Protein AF-A0A2T7CS47-F1 (afdb_monomer)

Organism: NCBI:txid1504633

Solvent-accessible surface area (backbone atoms only — not comparable to full-atom values): 13572 Å² total; per-residue (Å²): 136,85,81,74,78,78,70,54,76,48,92,52,43,13,72,86,78,61,49,68,31,52,91,45,43,23,34,38,74,46,35,89,77,49,90,52,74,69,33,64,39,48,20,32,72,69,56,32,52,50,46,28,70,76,67,73,44,61,57,41,71,47,65,89,47,46,67,60,33,61,64,17,29,34,63,48,85,39,74,91,56,70,46,78,33,44,23,89,47,39,70,60,44,65,43,57,39,46,40,38,74,42,64,40,93,85,80,64,49,78,37,34,36,49,51,40,61,60,46,39,42,71,78,46,52,29,38,79,45,84,44,56,76,72,43,77,45,74,70,41,69,28,47,93,40,44,15,27,35,37,36,38,97,54,28,36,40,36,38,36,57,61,83,49,29,41,33,37,34,43,49,48,68,39,62,91,55,75,85,69,77,82,79,72,93,75,72,68,70,49,40,43,41,34,39,38,35,23,34,59,87,78,64,44,79,47,44,70,39,60,72,78,65,43,66,75,36,64,50,82,40,82,63,49,68,37,74,87,77,53,102,81,62,45,34,20,40,26,44,30,42,94

Mean predicted aligned error: 9.02 Å

Secondary structure (DSSP, 8-state):
-----PPPBP--B-TTT--B-TT--EEETTTTT-S-GGGG-EE-HHHHHHHHHHH---EEE-GGGHHHHHH-EEE--STTT--EEEHHHHHHHHHH-TT-EEE-TTT--EEEHHHHHHHHHHHS--EEEE--TTS-EEEEE-GGGSEEEEEETTEEEEEEEETTEEEEEEEEE-GGGTTS-S--TTS-SEE-EEEEEEETTT--EEEEE--SPEESSSSEEEEEE-S---TT--EEEEEEE-

Radius of gyration: 22.62 Å; Cα contacts (8 Å, |Δi|>4): 488; chains: 1; bounding box: 48×53×61 Å

InterPro domains:
  IPR013083 Zinc finger, RING/FYVE/PHD-type [G3DSA:3.30.40.10] (69-124)
  IPR044286 E3 ubiquitin-protein ligase SINA-like, plant [PTHR46632] (12-164)

pLDDT: mean 84.29, std 14.65, range [33.03, 95.69]

Nearest PDB structures (foldseek):
  4ca1-assembly1_A  TM=4.433E-01  e=2.039E-06  Homo sapiens
  3hcs-assembly1_A  TM=5.435E-01  e=1.318E-04  Homo sapiens
  5vo0-assembly1_D  TM=4.869E-01  e=1.336E-03  Danio rerio
  2y6l-assembly1_A  TM=3.631E-01  e=4.630E-01  Rhodothermus marinus
  1k45-assembly1_A  TM=3.757E-01  e=4.124E-01  Rhodothermus marinus

Foldseek 3Di:
DDDDPDADADCAAWPPPRHHQLVFWKAWPCLPPDPPVCNVTIHHPVVQVVCCVPPVTHIDTPVVCNVSSQSHWYAQPQPPQRDTHGSVCNVVCQQQPQSDWDQQPPPRDIDGLQCNVVCCCPVQVAAEEEDDAPDKAWFAWQPVRQWHWYDYPQWIWIWGDDFQFIKIFTSGGHPVVPPDDDPPPPDDQFKQKWKWKAFNVPRHTFDIAGDDTHGNGGDMDTGDGGDDDDPPTIMTMMMHTD

Structure (mmCIF, N/CA/C/O backbone):
data_AF-A0A2T7CS47-F1
#
_entry.id   AF-A0A2T7CS47-F1
#
loop_
_atom_site.group_PDB
_atom_site.id
_atom_site.type_symbol
_atom_site.label_atom_i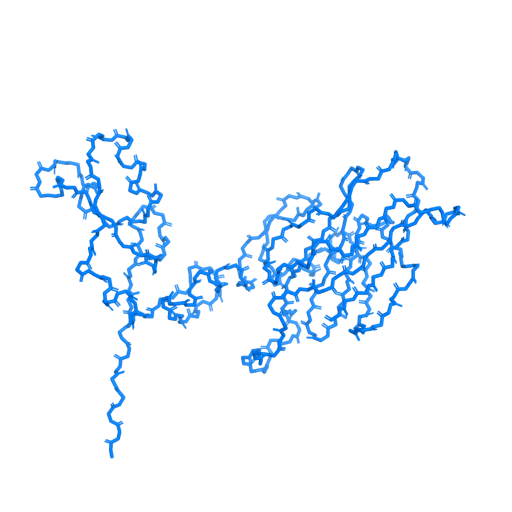d
_atom_site.label_alt_id
_atom_site.label_comp_id
_atom_site.label_asym_id
_atom_site.label_entity_id
_atom_site.label_seq_id
_atom_site.pdbx_PDB_ins_code
_atom_site.Cartn_x
_atom_site.Cartn_y
_atom_site.Cartn_z
_atom_site.occupancy
_atom_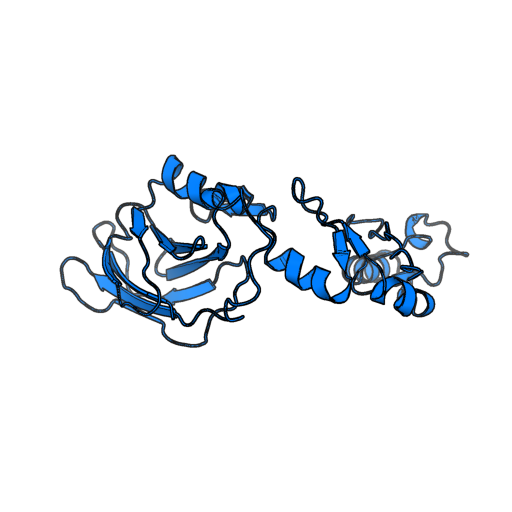site.B_iso_or_equiv
_atom_site.auth_seq_id
_atom_site.auth_comp_id
_atom_site.auth_asym_id
_atom_site.auth_atom_id
_atom_site.pdbx_PDB_model_num
ATOM 1 N N . MET A 1 1 ? 6.241 -32.367 -29.944 1.00 33.03 1 MET A N 1
ATOM 2 C CA . MET A 1 1 ? 7.403 -31.561 -29.511 1.00 33.03 1 MET A CA 1
ATOM 3 C C . MET A 1 1 ? 6.949 -30.112 -29.432 1.00 33.03 1 MET A C 1
ATOM 5 O O . MET A 1 1 ? 6.858 -29.453 -30.458 1.00 33.03 1 MET A O 1
ATOM 9 N N . SER A 1 2 ? 6.542 -29.656 -28.248 1.00 36.56 2 SER A N 1
ATOM 10 C CA . SER A 1 2 ? 6.014 -28.301 -28.046 1.00 36.56 2 SER A CA 1
ATOM 11 C C . SER A 1 2 ? 7.172 -27.364 -27.718 1.00 36.56 2 SER A C 1
ATOM 13 O O . SER A 1 2 ? 7.704 -27.397 -26.612 1.00 36.56 2 SER A O 1
ATOM 15 N N . GLY A 1 3 ? 7.604 -26.578 -28.705 1.00 34.22 3 GLY A N 1
ATOM 16 C CA . GLY A 1 3 ? 8.644 -25.566 -28.540 1.00 34.22 3 GLY A CA 1
ATOM 17 C C . GLY A 1 3 ? 8.134 -24.407 -27.691 1.00 34.22 3 GLY A C 1
ATOM 18 O O . GLY A 1 3 ? 7.456 -23.514 -28.198 1.00 34.22 3 GLY A O 1
ATOM 19 N N . GLY A 1 4 ? 8.449 -24.425 -26.395 1.00 35.22 4 GLY A N 1
ATOM 20 C CA . GLY A 1 4 ? 8.269 -23.269 -25.526 1.00 35.22 4 GLY A CA 1
ATOM 21 C C . GLY A 1 4 ? 9.182 -22.147 -26.007 1.00 35.22 4 GLY A C 1
ATOM 22 O O . GLY A 1 4 ? 10.402 -22.254 -25.898 1.00 35.22 4 GLY A O 1
ATOM 23 N N . ARG A 1 5 ? 8.607 -21.080 -26.571 1.00 44.72 5 ARG A N 1
ATOM 24 C CA . ARG A 1 5 ? 9.345 -19.833 -26.798 1.00 44.72 5 ARG A CA 1
ATOM 25 C C . ARG A 1 5 ? 9.800 -19.345 -25.427 1.00 44.72 5 ARG A C 1
ATOM 27 O O . ARG A 1 5 ? 8.960 -19.003 -24.599 1.00 44.72 5 ARG A O 1
ATOM 34 N N . GLY A 1 6 ? 11.105 -19.382 -25.173 1.00 44.97 6 GLY A N 1
ATOM 35 C CA . GLY A 1 6 ? 11.672 -18.846 -23.943 1.00 44.97 6 GLY A CA 1
ATOM 36 C C . GLY A 1 6 ? 11.285 -17.376 -23.816 1.00 44.97 6 GLY A C 1
ATOM 37 O O . GLY A 1 6 ? 11.603 -16.578 -24.695 1.00 44.97 6 GLY A O 1
ATOM 38 N N . LEU A 1 7 ? 10.558 -17.031 -22.754 1.00 55.75 7 LEU A N 1
ATOM 39 C CA . LEU A 1 7 ? 10.315 -15.639 -22.393 1.00 55.75 7 LEU A CA 1
ATOM 40 C C . LEU A 1 7 ? 11.675 -15.007 -22.080 1.00 55.75 7 LEU A C 1
ATOM 42 O O . LEU A 1 7 ? 12.394 -15.480 -21.198 1.00 55.75 7 LEU A O 1
ATOM 46 N N . ALA A 1 8 ? 12.055 -13.972 -22.827 1.00 60.38 8 ALA A N 1
ATOM 47 C CA . ALA A 1 8 ? 13.291 -13.253 -22.561 1.00 60.38 8 ALA A CA 1
ATOM 48 C C . ALA A 1 8 ? 13.177 -12.544 -21.202 1.00 60.38 8 ALA A C 1
ATOM 50 O O . ALA A 1 8 ? 12.269 -11.735 -20.985 1.00 60.38 8 ALA A O 1
ATOM 51 N N . LYS A 1 9 ? 14.103 -12.840 -20.281 1.00 68.00 9 LYS A N 1
ATOM 52 C CA . LYS A 1 9 ? 14.293 -12.024 -19.079 1.00 68.00 9 LYS A CA 1
ATOM 53 C C . LYS A 1 9 ? 14.877 -10.687 -19.508 1.00 68.00 9 LYS A C 1
ATOM 55 O O . LYS A 1 9 ? 15.974 -10.640 -20.063 1.00 68.00 9 LYS A O 1
ATOM 60 N N . LEU A 1 10 ? 14.143 -9.610 -19.261 1.00 69.94 10 LEU A N 1
ATOM 61 C CA . LEU A 1 10 ? 14.589 -8.263 -19.584 1.00 69.94 10 LEU A CA 1
ATOM 62 C C . LEU A 1 10 ? 15.205 -7.639 -18.340 1.00 69.94 10 LEU A C 1
ATOM 64 O O . LEU A 1 10 ? 14.522 -7.408 -17.345 1.00 69.94 10 LEU A O 1
ATOM 68 N N . ASN A 1 11 ? 16.492 -7.313 -18.417 1.00 72.19 11 ASN A N 1
ATOM 69 C CA . ASN A 1 11 ? 17.142 -6.465 -17.425 1.00 72.19 11 ASN A CA 1
ATOM 70 C C . ASN A 1 11 ? 17.024 -4.992 -17.850 1.00 72.19 11 ASN A C 1
ATOM 72 O O . ASN A 1 11 ? 18.015 -4.331 -18.148 1.00 72.19 11 ASN A O 1
ATOM 76 N N . LEU A 1 12 ? 15.783 -4.513 -17.979 1.00 84.88 12 LEU A N 1
ATOM 77 C CA . LEU A 1 12 ? 15.474 -3.133 -18.353 1.00 84.88 12 LEU A CA 1
ATOM 78 C C . LEU A 1 12 ? 15.089 -2.353 -17.100 1.00 84.88 12 LEU A C 1
ATOM 80 O O . LEU A 1 12 ? 13.924 -2.339 -16.703 1.00 84.88 12 LEU A O 1
ATOM 84 N N . ASN A 1 13 ? 16.074 -1.696 -16.499 1.00 88.94 13 ASN A N 1
ATOM 85 C CA . ASN A 1 13 ? 15.895 -0.839 -15.334 1.00 88.94 13 ASN A CA 1
ATOM 86 C C . ASN A 1 13 ? 16.221 0.610 -15.696 1.00 88.94 13 ASN A C 1
ATOM 88 O O . ASN A 1 13 ? 17.070 0.877 -16.543 1.00 88.94 13 ASN A O 1
ATOM 92 N N . CYS A 1 14 ? 15.543 1.550 -15.043 1.00 91.00 14 CYS A N 1
ATOM 93 C CA . CYS A 1 14 ? 15.863 2.965 -15.135 1.00 91.00 14 CYS A CA 1
ATOM 94 C C . CYS A 1 14 ? 17.310 3.181 -14.691 1.00 91.00 14 CYS A C 1
ATOM 96 O O . CYS A 1 14 ? 17.656 2.803 -13.569 1.00 91.00 14 CYS A O 1
ATOM 98 N N . ALA A 1 15 ? 18.124 3.833 -15.521 1.00 90.50 15 ALA A N 1
ATOM 99 C CA . ALA A 1 15 ? 19.539 4.046 -15.214 1.00 90.50 15 ALA A CA 1
ATOM 100 C C . ALA A 1 15 ? 19.753 4.903 -13.953 1.00 90.50 15 ALA A C 1
ATOM 102 O O . ALA A 1 15 ? 20.757 4.752 -13.269 1.00 90.50 15 ALA A O 1
ATOM 103 N N . LEU A 1 16 ? 18.789 5.773 -13.617 1.00 90.38 16 LEU A N 1
ATOM 104 C CA . LEU A 1 16 ? 18.901 6.687 -12.476 1.00 90.38 16 LEU A CA 1
ATOM 105 C C . LEU A 1 16 ? 18.366 6.112 -11.161 1.00 90.38 16 LEU A C 1
ATOM 107 O O . LEU A 1 16 ? 18.947 6.342 -10.107 1.00 90.38 16 LEU A O 1
ATOM 111 N N . CYS A 1 17 ? 17.231 5.409 -11.187 1.00 89.06 17 CYS A N 1
ATOM 112 C CA . CYS A 1 17 ? 16.565 4.957 -9.957 1.00 89.06 17 CYS A CA 1
ATOM 113 C C . CYS A 1 17 ? 16.506 3.436 -9.794 1.00 89.06 17 CYS A C 1
ATOM 115 O O . CYS A 1 17 ? 15.951 2.959 -8.806 1.00 89.06 17 CYS A O 1
ATOM 117 N N . GLY A 1 18 ? 17.016 2.671 -10.763 1.00 86.31 18 GLY A N 1
ATOM 118 C CA . GLY A 1 18 ? 17.042 1.208 -10.729 1.00 86.31 18 GLY A CA 1
ATOM 119 C C . GLY A 1 18 ? 15.672 0.530 -10.846 1.00 86.31 18 GLY A C 1
ATOM 120 O O . GLY A 1 18 ? 15.600 -0.694 -10.853 1.00 86.31 18 GLY A O 1
ATOM 121 N N . VAL A 1 19 ? 14.576 1.290 -10.948 1.00 86.44 19 VAL A N 1
ATOM 122 C CA . VAL A 1 19 ? 13.221 0.735 -11.084 1.00 86.44 19 VAL A CA 1
ATOM 123 C C . VAL A 1 19 ? 13.058 0.076 -12.450 1.00 86.44 19 VAL A C 1
ATOM 125 O O . VAL A 1 19 ? 13.402 0.675 -13.469 1.00 86.44 19 VAL A O 1
ATOM 128 N N . ALA A 1 20 ? 12.475 -1.121 -12.477 1.00 88.88 20 ALA A N 1
ATOM 129 C CA . ALA A 1 20 ? 12.148 -1.824 -13.711 1.00 88.88 20 ALA A CA 1
ATOM 130 C C . ALA A 1 20 ? 11.247 -0.993 -14.640 1.00 88.88 20 ALA A C 1
ATOM 132 O O . ALA A 1 20 ? 10.254 -0.395 -14.221 1.00 88.88 20 ALA A O 1
ATOM 133 N N . LEU A 1 21 ? 11.560 -1.005 -15.933 1.00 90.56 21 LEU A N 1
ATOM 134 C CA . LEU A 1 21 ? 10.879 -0.237 -16.980 1.00 90.56 21 LEU A CA 1
ATOM 135 C C . LEU A 1 21 ? 9.670 -0.990 -17.562 1.00 90.56 21 LEU A C 1
ATOM 137 O O . LEU A 1 21 ? 9.403 -0.945 -18.762 1.00 90.56 21 LEU A O 1
ATOM 141 N N . SER A 1 22 ? 8.914 -1.677 -16.702 1.00 88.50 22 SER A N 1
ATOM 142 C CA . SER A 1 22 ? 7.756 -2.502 -17.081 1.00 88.50 22 SER A CA 1
ATOM 143 C C . SER A 1 22 ? 6.577 -1.697 -17.637 1.00 88.50 22 SER A C 1
ATOM 145 O O . SER A 1 22 ? 5.798 -2.216 -18.431 1.00 88.50 22 SER A O 1
ATOM 147 N N . ASN A 1 23 ? 6.479 -0.409 -17.291 1.00 86.19 23 ASN A N 1
ATOM 148 C CA . ASN A 1 23 ? 5.431 0.502 -17.772 1.00 86.19 23 ASN A CA 1
ATOM 149 C C . ASN A 1 23 ? 5.867 1.363 -18.974 1.00 86.19 23 ASN A C 1
ATOM 151 O O . ASN A 1 23 ? 5.170 2.308 -19.354 1.00 86.19 23 ASN A O 1
ATOM 155 N N . GLY A 1 24 ? 7.014 1.051 -19.581 1.00 89.06 24 GLY A N 1
ATOM 156 C CA . GLY A 1 24 ? 7.561 1.777 -20.722 1.00 89.06 24 GLY A CA 1
ATOM 157 C C . GLY A 1 24 ? 8.910 2.427 -20.433 1.00 89.06 24 GLY A C 1
ATOM 158 O O . GLY A 1 24 ? 9.264 2.720 -19.291 1.00 89.06 24 GLY A O 1
ATOM 159 N N . VAL A 1 25 ? 9.640 2.667 -21.519 1.00 94.06 25 VAL A N 1
ATOM 160 C CA . VAL A 1 25 ? 10.974 3.272 -21.530 1.00 94.06 25 VAL A CA 1
ATOM 161 C C . VAL A 1 25 ? 10.881 4.661 -22.152 1.00 94.06 25 VAL A C 1
ATOM 163 O O . VAL A 1 25 ? 10.184 4.849 -23.154 1.00 94.06 25 VAL A O 1
ATOM 166 N N . PHE A 1 26 ? 11.596 5.619 -21.575 1.00 94.81 26 PHE A N 1
ATOM 167 C CA . PHE A 1 26 ? 11.747 6.973 -22.095 1.00 94.81 26 PHE A CA 1
ATOM 168 C C . PHE A 1 26 ? 13.219 7.256 -22.381 1.00 94.81 26 PHE A C 1
ATOM 170 O O . PHE A 1 26 ? 14.090 6.796 -21.645 1.00 94.81 26 PHE A O 1
ATOM 177 N N . THR A 1 27 ? 13.487 8.007 -23.442 1.00 93.62 27 THR A N 1
ATOM 178 C CA . THR A 1 27 ? 14.837 8.372 -23.889 1.00 93.62 27 THR A CA 1
ATOM 179 C C . THR A 1 27 ? 14.877 9.850 -24.250 1.00 93.62 27 THR A C 1
ATOM 181 O O . THR A 1 27 ? 13.916 10.367 -24.827 1.00 93.62 27 THR A O 1
ATOM 184 N N . CYS A 1 28 ? 15.989 10.516 -23.957 1.00 93.00 28 CYS A N 1
ATOM 185 C CA . CYS A 1 28 ? 16.217 11.905 -24.347 1.00 93.00 28 CYS A CA 1
ATOM 186 C C . CYS A 1 28 ? 16.395 12.031 -25.873 1.00 93.00 28 CYS A C 1
ATOM 188 O O . CYS A 1 28 ? 17.051 11.198 -26.509 1.00 93.00 28 CYS A O 1
ATOM 190 N N . CYS A 1 29 ? 15.826 13.075 -26.484 1.00 86.12 29 CYS A N 1
ATOM 191 C CA . CYS A 1 29 ? 15.948 13.310 -27.928 1.00 86.12 29 CYS A CA 1
ATOM 192 C C . CYS A 1 29 ? 17.351 13.709 -28.382 1.00 86.12 29 CYS A C 1
ATOM 194 O O . CYS A 1 29 ? 17.699 13.497 -29.540 1.00 86.12 29 CYS A O 1
ATOM 196 N N . LEU A 1 30 ? 18.159 14.251 -27.472 1.00 83.19 30 LEU A N 1
ATOM 197 C CA . LEU A 1 30 ? 19.541 14.644 -27.731 1.00 83.19 30 LEU A CA 1
ATOM 198 C C . LEU A 1 30 ? 20.542 13.556 -27.324 1.00 83.19 30 LEU A C 1
ATOM 200 O O . LEU A 1 30 ? 21.732 13.837 -27.219 1.00 83.19 30 LEU A O 1
ATOM 204 N N . SER A 1 31 ? 20.089 12.314 -27.129 1.00 77.00 31 SER A N 1
ATOM 205 C CA . SER A 1 31 ? 20.921 11.164 -26.731 1.00 77.00 31 SER A CA 1
ATOM 206 C C . SER A 1 31 ? 22.194 10.968 -27.564 1.00 77.00 31 SER A C 1
ATOM 208 O O . SER A 1 31 ? 23.198 10.505 -27.036 1.00 77.00 31 SER A O 1
ATOM 210 N N . HIS A 1 32 ? 22.181 11.361 -28.840 1.00 71.75 32 HIS A N 1
ATOM 211 C CA . HIS A 1 32 ? 23.327 11.244 -29.751 1.00 71.75 32 HIS A CA 1
ATOM 212 C C . HIS A 1 32 ? 24.078 12.561 -30.009 1.00 71.75 32 HIS A C 1
ATOM 214 O O . HIS A 1 32 ? 25.067 12.562 -30.737 1.00 71.75 32 HIS A O 1
ATOM 220 N N . LEU A 1 33 ? 23.593 13.681 -29.468 1.00 77.81 33 LEU A N 1
ATOM 221 C CA . LEU A 1 33 ? 24.090 15.032 -29.764 1.00 77.81 33 LEU A CA 1
ATOM 222 C C . LEU A 1 33 ? 24.504 15.812 -28.510 1.00 77.81 33 LEU A C 1
ATOM 224 O O . LEU A 1 33 ? 25.111 16.874 -28.622 1.00 77.81 33 LEU A O 1
ATOM 228 N N . SER A 1 34 ? 24.163 15.311 -27.324 1.00 77.62 34 SER A N 1
ATOM 229 C CA . SER A 1 34 ? 24.497 15.935 -26.052 1.00 77.62 34 SER A CA 1
ATOM 230 C C . SER A 1 34 ? 25.807 15.392 -25.490 1.00 77.62 34 SER A C 1
ATOM 232 O O . SER A 1 34 ? 26.064 14.192 -25.536 1.00 77.62 34 SER A O 1
ATOM 234 N N . PHE A 1 35 ? 26.607 16.275 -24.893 1.00 80.88 35 PHE A N 1
ATOM 235 C CA . PHE A 1 35 ? 27.785 15.894 -24.108 1.00 80.88 35 PHE A CA 1
ATOM 236 C C . PHE A 1 35 ? 27.428 15.429 -22.688 1.00 80.88 35 PHE A C 1
ATOM 238 O O . PHE A 1 35 ? 28.300 14.974 -21.952 1.00 80.88 35 PHE A O 1
ATOM 245 N N . HIS A 1 36 ? 26.157 15.539 -22.288 1.00 81.94 36 HIS A N 1
ATOM 246 C CA . HIS A 1 36 ? 25.688 15.022 -21.011 1.00 81.94 36 HIS A CA 1
ATOM 247 C C . HIS A 1 36 ? 25.460 13.515 -21.120 1.00 81.94 36 HIS A C 1
ATOM 249 O O . HIS A 1 36 ? 24.542 13.081 -21.816 1.00 81.94 36 HIS A O 1
ATOM 255 N N . GLU A 1 37 ? 26.260 12.735 -20.388 1.00 84.88 37 GLU A N 1
ATOM 256 C CA . GLU A 1 37 ? 26.182 11.265 -20.335 1.00 84.88 37 GLU A CA 1
ATOM 257 C C . GLU A 1 37 ? 24.754 10.772 -20.064 1.00 84.88 37 GLU A C 1
ATOM 259 O O . GLU A 1 37 ? 24.290 9.809 -20.675 1.00 84.88 37 GLU A O 1
ATOM 264 N N . GLU A 1 38 ? 24.015 11.507 -19.227 1.00 86.38 38 GLU A N 1
ATOM 265 C CA . GLU A 1 38 ? 22.635 11.184 -18.894 1.00 86.38 38 GLU A CA 1
ATOM 266 C C . GLU A 1 38 ? 21.733 11.100 -20.124 1.00 86.38 38 GLU A C 1
ATOM 268 O O . GLU A 1 38 ? 20.880 10.225 -20.171 1.00 86.38 38 GLU A O 1
ATOM 273 N N . CYS A 1 39 ? 21.949 11.906 -21.168 1.00 87.50 39 CYS A N 1
ATOM 274 C CA . CYS A 1 39 ? 21.089 11.884 -22.353 1.00 87.50 39 CYS A CA 1
ATOM 275 C C . CYS A 1 39 ? 21.070 10.516 -23.055 1.00 87.50 39 CYS A C 1
ATOM 277 O O . CYS A 1 39 ? 20.102 10.213 -23.750 1.00 87.50 39 CYS A O 1
ATOM 279 N N . GLY A 1 40 ? 22.093 9.676 -22.867 1.00 86.94 40 GLY A N 1
ATOM 280 C CA . GLY A 1 40 ? 22.138 8.309 -23.392 1.00 86.94 40 GLY A CA 1
ATOM 281 C C . GLY A 1 40 ? 21.338 7.283 -22.579 1.00 86.94 40 GLY A C 1
ATOM 282 O O . GLY A 1 40 ? 21.252 6.120 -22.976 1.00 86.94 40 GLY A O 1
ATOM 283 N N . TYR A 1 41 ? 20.765 7.667 -21.438 1.00 90.62 41 TYR A N 1
ATOM 284 C CA . TYR A 1 41 ? 20.109 6.744 -20.520 1.00 90.62 41 TYR A CA 1
ATOM 285 C C . TYR A 1 41 ? 18.676 6.388 -20.920 1.00 90.62 41 TYR A C 1
ATOM 287 O O . TYR A 1 41 ? 17.949 7.134 -21.578 1.00 90.62 41 TYR A O 1
ATOM 295 N N . MET A 1 42 ? 18.253 5.214 -20.445 1.00 91.94 42 MET A N 1
ATOM 296 C CA . MET A 1 42 ? 16.857 4.795 -20.437 1.00 91.94 42 MET A CA 1
ATOM 297 C C . MET A 1 42 ? 16.218 5.149 -19.097 1.00 91.94 42 MET A C 1
ATOM 299 O O . MET A 1 42 ? 16.712 4.779 -18.026 1.00 91.94 42 MET A O 1
ATOM 303 N N . TYR A 1 43 ? 15.076 5.824 -19.162 1.00 93.69 43 TYR A N 1
ATOM 304 C CA . TYR A 1 43 ? 14.388 6.360 -17.999 1.00 93.69 43 TYR A CA 1
ATOM 305 C C . TYR A 1 43 ? 13.013 5.737 -17.790 1.00 93.69 43 TYR A C 1
ATOM 307 O O . TYR A 1 43 ? 12.304 5.387 -18.737 1.00 93.69 43 TYR A O 1
ATOM 315 N N . CYS A 1 44 ? 12.592 5.693 -16.525 1.00 92.75 44 CYS A N 1
ATOM 316 C CA . CYS A 1 44 ? 11.173 5.635 -16.194 1.00 92.75 44 CYS A CA 1
ATOM 317 C C . CYS A 1 44 ? 10.536 7.020 -16.396 1.00 92.75 44 CYS A C 1
ATOM 319 O O . CYS A 1 44 ? 11.237 8.032 -16.431 1.00 92.75 44 CYS A O 1
ATOM 321 N N . SER A 1 45 ? 9.205 7.089 -16.461 1.00 92.75 45 SER A N 1
ATOM 322 C CA . SER A 1 45 ? 8.479 8.350 -16.694 1.00 92.75 45 SER A CA 1
ATOM 323 C C . SER A 1 45 ? 8.851 9.468 -15.712 1.00 92.75 45 SER A C 1
ATOM 325 O O . SER A 1 45 ? 8.985 10.623 -16.106 1.00 92.75 45 SER A O 1
ATOM 327 N N . ARG A 1 46 ? 9.066 9.135 -14.432 1.00 93.88 46 ARG A N 1
ATOM 328 C CA . ARG A 1 46 ? 9.448 10.113 -13.403 1.00 93.88 46 ARG A CA 1
ATOM 329 C C . ARG A 1 46 ? 10.854 10.672 -13.623 1.00 93.88 46 ARG A C 1
ATOM 331 O O . ARG A 1 46 ? 11.052 11.873 -13.484 1.00 93.88 46 ARG A O 1
ATOM 338 N N . CYS A 1 47 ? 11.820 9.808 -13.930 1.00 94.62 47 CYS A N 1
ATOM 339 C CA . CYS A 1 47 ? 13.200 10.221 -14.180 1.00 94.62 47 CYS A CA 1
ATOM 340 C C . CYS A 1 47 ? 13.333 10.980 -15.503 1.00 94.62 47 CYS A C 1
ATOM 342 O O . CYS A 1 47 ? 14.097 11.932 -15.556 1.00 94.62 47 CYS A O 1
ATOM 344 N N . ALA A 1 48 ? 12.541 10.622 -16.516 1.00 94.56 48 ALA A N 1
ATOM 345 C CA . ALA A 1 48 ? 12.463 11.362 -17.772 1.00 94.56 48 ALA A CA 1
ATOM 346 C C . ALA A 1 48 ? 11.983 12.801 -17.547 1.00 94.56 48 ALA A C 1
ATOM 348 O O . ALA A 1 48 ? 12.612 13.735 -18.024 1.00 94.56 48 ALA A O 1
ATOM 349 N N . ARG A 1 49 ? 10.924 12.989 -16.744 1.00 94.56 49 ARG A N 1
ATOM 350 C CA . ARG A 1 49 ? 10.421 14.330 -16.418 1.00 94.56 49 ARG A CA 1
ATOM 351 C C . ARG A 1 49 ? 11.444 15.166 -15.645 1.00 94.56 49 ARG A C 1
ATOM 353 O O . ARG A 1 49 ? 11.615 16.338 -15.934 1.00 94.56 49 ARG A O 1
ATOM 360 N N . ARG A 1 50 ? 12.153 14.560 -14.686 1.00 94.44 50 ARG A N 1
ATOM 361 C CA . ARG A 1 50 ? 13.240 15.251 -13.975 1.00 94.44 50 ARG A CA 1
ATOM 362 C C . ARG A 1 50 ? 14.368 15.650 -14.933 1.00 94.44 50 ARG A C 1
ATOM 364 O O . ARG A 1 50 ? 14.844 16.769 -14.862 1.00 94.44 50 ARG A O 1
ATOM 371 N N . HIS A 1 51 ? 14.753 14.767 -15.852 1.00 93.12 51 HIS A N 1
ATOM 372 C CA . HIS A 1 51 ? 15.753 15.094 -16.867 1.00 93.12 51 HIS A CA 1
ATOM 373 C C . HIS A 1 51 ? 15.301 16.253 -17.776 1.00 93.12 51 HIS A C 1
ATOM 375 O O . HIS A 1 51 ? 16.086 17.151 -18.063 1.00 93.12 51 HIS A O 1
ATOM 381 N N . GLU A 1 52 ? 14.030 16.269 -18.190 1.00 93.62 52 GLU A N 1
ATOM 382 C CA . GLU A 1 52 ? 13.440 17.396 -18.929 1.00 93.62 52 GLU A CA 1
ATOM 383 C C . GLU A 1 52 ? 13.525 18.707 -18.136 1.00 93.62 52 GLU A C 1
ATOM 385 O O . GLU A 1 52 ? 13.912 19.732 -18.691 1.00 93.62 52 GLU A O 1
ATOM 390 N N . GLU A 1 53 ? 13.193 18.670 -16.843 1.00 94.00 53 GLU A N 1
ATOM 391 C CA . GLU A 1 53 ? 13.254 19.825 -15.939 1.00 94.00 53 GLU A CA 1
ATOM 392 C C . GLU A 1 53 ? 14.700 20.345 -15.783 1.00 94.00 53 GLU A C 1
ATOM 394 O O . GLU A 1 53 ? 14.939 21.547 -15.931 1.00 94.00 53 GLU A O 1
ATOM 399 N N . ASP A 1 54 ? 15.661 19.447 -15.549 1.00 92.25 54 ASP A N 1
ATOM 400 C CA . ASP A 1 54 ? 17.053 19.783 -15.225 1.00 92.25 54 ASP A CA 1
ATOM 401 C C . ASP A 1 54 ? 17.858 20.254 -16.449 1.00 92.25 54 ASP A C 1
ATOM 403 O O . ASP A 1 54 ? 18.673 21.173 -16.343 1.00 92.25 54 ASP A O 1
ATOM 407 N N . PHE A 1 55 ? 17.628 19.654 -17.622 1.00 89.00 55 PHE A N 1
ATOM 408 C CA . PHE A 1 55 ? 18.443 19.891 -18.822 1.00 89.00 55 PHE A CA 1
ATOM 409 C C . PHE A 1 55 ? 17.698 20.596 -19.958 1.00 89.00 55 PHE A C 1
ATOM 411 O O . PHE A 1 55 ? 18.315 20.932 -20.966 1.00 89.00 55 PHE A O 1
ATOM 418 N N . GLN A 1 56 ? 16.386 20.828 -19.833 1.00 90.06 56 GLN A N 1
ATOM 419 C CA . GLN A 1 56 ? 15.548 21.395 -20.903 1.00 90.06 56 GLN A CA 1
ATOM 420 C C . GLN A 1 56 ? 15.570 20.557 -22.196 1.00 90.06 56 GLN A C 1
ATOM 422 O O . GLN A 1 56 ? 15.338 21.060 -23.296 1.00 90.06 56 GLN A O 1
ATOM 427 N N . HIS A 1 57 ? 15.848 19.256 -22.079 1.00 90.06 57 HIS A N 1
ATOM 428 C CA . HIS A 1 57 ? 15.837 18.315 -23.194 1.00 90.06 57 HIS A CA 1
ATOM 429 C C . HIS A 1 57 ? 14.541 17.516 -23.204 1.00 90.06 57 HIS A C 1
ATOM 431 O O . HIS A 1 57 ? 14.215 16.876 -22.210 1.00 90.06 57 HIS A O 1
ATOM 437 N N . ALA A 1 58 ? 13.841 17.471 -24.336 1.00 89.81 58 ALA A N 1
ATOM 438 C CA . ALA A 1 58 ? 12.627 16.669 -24.451 1.00 89.81 58 ALA A CA 1
ATOM 439 C C . ALA A 1 58 ? 12.927 15.160 -24.345 1.00 89.81 58 ALA A C 1
ATOM 441 O O . ALA A 1 58 ? 13.828 14.640 -25.014 1.00 89.81 58 ALA A O 1
ATOM 442 N N . SER A 1 59 ? 12.132 14.436 -23.556 1.00 92.00 59 SER A N 1
ATOM 443 C CA . SER A 1 59 ? 12.175 12.979 -23.475 1.00 92.00 59 SER A CA 1
ATOM 444 C C . SER A 1 59 ? 10.962 12.364 -24.166 1.00 92.00 59 SER A C 1
ATOM 446 O O . SER A 1 59 ? 9.825 12.811 -24.045 1.00 92.00 59 SER A O 1
ATOM 448 N N . PHE A 1 60 ? 11.191 11.279 -24.899 1.00 93.38 60 PHE A N 1
ATOM 449 C CA . PHE A 1 60 ? 10.147 10.598 -25.658 1.00 93.38 60 PHE A CA 1
ATOM 450 C C . PHE A 1 60 ? 10.033 9.145 -25.231 1.00 93.38 60 PHE A C 1
ATOM 452 O O . PHE A 1 60 ? 11.024 8.476 -24.942 1.00 93.38 60 PHE A O 1
ATOM 459 N N . ARG A 1 61 ? 8.802 8.626 -25.231 1.00 94.06 61 ARG A N 1
ATOM 460 C CA . ARG A 1 61 ? 8.567 7.199 -25.014 1.00 94.06 61 ARG A CA 1
ATOM 461 C C . ARG A 1 61 ? 9.128 6.403 -26.194 1.00 94.06 61 ARG A C 1
ATOM 463 O O . ARG A 1 61 ? 8.670 6.574 -27.326 1.00 94.06 61 ARG A O 1
ATOM 470 N N . ALA A 1 62 ? 10.040 5.477 -25.921 1.00 92.75 62 ALA A N 1
ATOM 471 C CA . ALA A 1 62 ? 10.638 4.570 -26.895 1.00 92.75 62 ALA A CA 1
ATOM 472 C C . ALA A 1 62 ? 9.628 3.491 -27.332 1.00 92.75 62 ALA A C 1
ATOM 474 O O . ALA A 1 62 ? 9.669 2.344 -26.891 1.00 92.75 62 ALA A O 1
ATOM 475 N N . ARG A 1 63 ? 8.672 3.865 -28.196 1.00 92.56 63 ARG A N 1
ATOM 476 C CA . ARG A 1 63 ? 7.547 2.994 -28.598 1.00 92.56 63 ARG A CA 1
ATOM 477 C C . ARG A 1 63 ? 7.984 1.685 -29.254 1.00 92.56 63 ARG A C 1
ATOM 479 O O . ARG A 1 63 ? 7.279 0.694 -29.112 1.00 92.56 63 ARG A O 1
ATOM 486 N N . HIS A 1 64 ? 9.139 1.671 -29.917 1.00 90.12 64 HIS A N 1
ATOM 487 C CA . HIS A 1 64 ? 9.706 0.470 -30.535 1.00 90.12 64 HIS A CA 1
ATOM 488 C C . HIS A 1 64 ? 10.050 -0.632 -29.515 1.00 90.12 64 HIS A C 1
ATOM 490 O O . HIS A 1 64 ? 10.153 -1.792 -29.891 1.00 90.12 64 HIS A O 1
ATOM 496 N N . LEU A 1 65 ? 10.188 -0.296 -28.224 1.00 89.62 65 LEU A N 1
ATOM 497 C CA . LEU A 1 65 ? 10.417 -1.267 -27.149 1.00 89.62 65 LEU A CA 1
ATOM 498 C C . LEU A 1 65 ? 9.123 -1.779 -26.507 1.00 89.62 65 LEU A C 1
ATOM 500 O O . LEU A 1 65 ? 9.192 -2.664 -25.659 1.00 89.62 65 LEU A O 1
ATOM 504 N N . ASN A 1 66 ? 7.949 -1.248 -26.867 1.00 90.06 66 ASN A N 1
ATOM 505 C CA . ASN A 1 66 ? 6.698 -1.593 -26.188 1.00 90.06 66 ASN A CA 1
ATOM 506 C C . ASN A 1 66 ? 6.369 -3.090 -26.283 1.00 90.06 66 ASN A C 1
ATOM 508 O O . ASN A 1 66 ? 6.019 -3.674 -25.264 1.00 90.06 66 ASN A O 1
ATOM 512 N N . ASP A 1 67 ? 6.509 -3.710 -27.458 1.00 88.50 67 ASP A N 1
ATOM 513 C CA . ASP A 1 67 ? 6.194 -5.137 -27.636 1.00 88.50 67 ASP A CA 1
ATOM 514 C C . ASP A 1 67 ? 7.177 -6.030 -26.877 1.00 88.50 67 ASP A C 1
ATOM 516 O O . ASP A 1 67 ? 6.785 -7.025 -26.264 1.00 88.50 67 ASP A O 1
ATOM 520 N N . THR A 1 68 ? 8.454 -5.644 -26.863 1.00 88.31 68 THR A N 1
ATOM 521 C CA . THR A 1 68 ? 9.487 -6.309 -26.065 1.00 88.31 68 THR A CA 1
ATOM 522 C C . THR A 1 68 ? 9.140 -6.230 -24.584 1.00 88.31 68 THR A C 1
ATOM 524 O O . THR A 1 68 ? 9.108 -7.256 -23.913 1.00 88.31 68 THR A O 1
ATOM 527 N N . ILE A 1 69 ? 8.810 -5.036 -24.082 1.00 89.38 69 ILE A N 1
ATOM 528 C CA . ILE A 1 69 ? 8.422 -4.813 -22.685 1.00 89.38 69 ILE A CA 1
ATOM 529 C C . ILE A 1 69 ? 7.168 -5.612 -22.343 1.00 89.38 69 ILE A C 1
ATOM 531 O O . ILE A 1 69 ? 7.182 -6.330 -21.354 1.00 89.38 69 ILE A O 1
ATOM 535 N N . ALA A 1 70 ? 6.112 -5.538 -23.156 1.00 88.00 70 ALA A N 1
ATOM 536 C CA . ALA A 1 70 ? 4.830 -6.187 -22.887 1.00 88.00 70 ALA A CA 1
ATOM 537 C C . ALA A 1 70 ? 4.948 -7.714 -22.766 1.00 88.00 70 ALA A C 1
ATOM 539 O O . ALA A 1 70 ? 4.303 -8.314 -21.907 1.00 88.00 70 ALA A O 1
ATOM 540 N N . ASN A 1 71 ? 5.804 -8.329 -23.586 1.00 87.44 71 ASN A N 1
ATOM 541 C CA . ASN A 1 71 ? 6.076 -9.769 -23.559 1.00 87.44 71 ASN A CA 1
ATOM 542 C C . ASN A 1 71 ? 7.225 -10.152 -22.609 1.00 87.44 71 ASN A C 1
ATOM 544 O O . ASN A 1 71 ? 7.550 -11.331 -22.456 1.00 87.44 71 ASN A O 1
ATOM 548 N N . GLY A 1 72 ? 7.864 -9.158 -21.998 1.00 86.94 72 GLY A N 1
ATOM 549 C CA . GLY A 1 72 ? 9.017 -9.323 -21.137 1.00 86.94 72 GLY A CA 1
ATOM 550 C C . GLY A 1 72 ? 8.663 -9.809 -19.739 1.00 86.94 72 GLY A C 1
ATOM 551 O O . GLY A 1 72 ? 7.570 -9.582 -19.211 1.00 86.94 72 GLY A O 1
ATOM 552 N N . THR A 1 73 ? 9.648 -10.449 -19.114 1.00 89.62 73 THR A N 1
ATOM 553 C CA . THR A 1 73 ? 9.621 -10.785 -17.689 1.00 89.62 73 THR A CA 1
ATOM 554 C C . THR A 1 73 ? 10.671 -9.956 -16.957 1.00 89.62 73 THR A C 1
ATOM 556 O O . THR A 1 73 ? 11.806 -9.840 -17.423 1.00 89.62 73 THR A O 1
ATOM 559 N N . PHE A 1 74 ? 10.283 -9.380 -15.824 1.00 89.38 74 PHE A N 1
ATOM 560 C CA . PHE A 1 74 ? 11.084 -8.486 -14.997 1.00 89.38 74 PHE A CA 1
ATOM 561 C C . PHE A 1 74 ? 11.308 -9.106 -13.623 1.00 89.38 74 PHE A C 1
ATOM 563 O O . PHE A 1 74 ? 10.394 -9.691 -13.045 1.00 89.38 74 PHE A O 1
ATOM 570 N N . VAL A 1 75 ? 12.501 -8.922 -13.067 1.00 88.25 75 VAL A N 1
ATOM 571 C CA . VAL A 1 75 ? 12.797 -9.349 -11.697 1.00 88.25 75 VAL A CA 1
ATOM 572 C C . VAL A 1 75 ? 12.275 -8.295 -10.717 1.00 88.25 75 VAL A C 1
ATOM 574 O O . VAL A 1 75 ? 12.420 -7.087 -10.941 1.00 88.25 75 VAL A O 1
ATOM 577 N N . CYS A 1 76 ? 11.639 -8.726 -9.628 1.00 87.00 76 CYS A N 1
ATOM 578 C CA . CYS A 1 76 ? 11.242 -7.822 -8.554 1.00 87.00 76 CYS A CA 1
ATOM 579 C C . CYS A 1 76 ? 12.467 -7.098 -7.979 1.00 87.00 76 CYS A C 1
ATOM 581 O O . CYS A 1 76 ? 13.435 -7.732 -7.564 1.00 87.00 76 CYS A O 1
ATOM 583 N N . SER A 1 77 ? 12.401 -5.767 -7.912 1.00 85.69 77 SER A N 1
ATOM 584 C CA . SER A 1 77 ? 13.495 -4.925 -7.419 1.00 85.69 77 SER A CA 1
ATOM 585 C C . SER A 1 77 ? 13.626 -4.904 -5.891 1.00 85.69 77 SER A C 1
ATOM 587 O O . SER A 1 77 ? 14.554 -4.290 -5.370 1.00 85.69 77 SER A O 1
ATOM 589 N N . PHE A 1 78 ? 12.688 -5.505 -5.149 1.00 87.00 78 PHE A N 1
ATOM 590 C CA . PHE A 1 78 ? 12.770 -5.554 -3.691 1.00 87.00 78 PHE A CA 1
ATOM 591 C C . PHE A 1 78 ? 13.743 -6.638 -3.234 1.00 87.00 78 PHE A C 1
ATOM 593 O O . PHE A 1 78 ? 13.611 -7.814 -3.582 1.00 87.00 78 PHE A O 1
ATOM 600 N N . GLU A 1 79 ? 14.697 -6.218 -2.409 1.00 87.50 79 GLU A N 1
ATOM 601 C CA . GLU A 1 79 ? 15.692 -7.079 -1.782 1.00 87.50 79 GLU A CA 1
ATOM 602 C C . GLU A 1 79 ? 15.023 -8.254 -1.049 1.00 87.50 79 GLU A C 1
ATOM 604 O O . GLU A 1 79 ? 14.152 -8.061 -0.201 1.00 87.50 79 GLU A O 1
ATOM 609 N N . GLY A 1 80 ? 15.412 -9.478 -1.413 1.00 88.00 80 GLY A N 1
ATOM 610 C CA . GLY A 1 80 ? 14.858 -10.721 -0.871 1.00 88.00 80 GLY A CA 1
ATOM 611 C C . GLY A 1 80 ? 13.691 -11.330 -1.660 1.00 88.00 80 GLY A C 1
ATOM 612 O O . GLY A 1 80 ? 13.398 -12.502 -1.447 1.00 88.00 80 GLY A O 1
ATOM 613 N N . CYS A 1 81 ? 13.056 -10.607 -2.595 1.00 88.88 81 CYS A N 1
ATOM 614 C CA . CYS A 1 81 ? 11.951 -11.168 -3.384 1.00 88.88 81 CYS A CA 1
ATOM 615 C C . CYS A 1 81 ? 12.429 -12.055 -4.541 1.00 88.88 81 CYS A C 1
ATOM 617 O O . CYS A 1 81 ? 12.044 -13.218 -4.621 1.00 88.88 81 CYS A O 1
ATOM 619 N N . GLY A 1 82 ? 13.219 -11.499 -5.467 1.00 87.56 82 GLY A N 1
ATOM 620 C CA . GLY A 1 82 ? 13.805 -12.233 -6.597 1.00 87.56 82 GLY A CA 1
ATOM 621 C C . GLY A 1 82 ? 12.821 -12.860 -7.599 1.00 87.56 82 GLY A C 1
ATOM 622 O O . GLY A 1 82 ? 13.260 -13.593 -8.480 1.00 87.56 82 GLY A O 1
ATOM 623 N N . GLN A 1 83 ? 11.512 -12.602 -7.489 1.00 88.62 83 GLN A N 1
ATOM 624 C CA . GLN A 1 83 ? 10.512 -13.198 -8.380 1.00 88.62 83 GLN A CA 1
ATOM 625 C C . GLN A 1 83 ? 10.587 -12.626 -9.798 1.00 88.62 83 GLN A C 1
ATOM 627 O O . GLN A 1 83 ? 10.687 -11.412 -9.982 1.00 88.62 83 GLN A O 1
ATOM 632 N N . ASP A 1 84 ? 10.464 -13.514 -10.783 1.00 90.25 84 ASP A N 1
ATOM 633 C CA . ASP A 1 84 ? 10.278 -13.189 -12.195 1.00 90.25 84 ASP A CA 1
ATOM 634 C C . ASP A 1 84 ? 8.789 -12.915 -12.474 1.00 90.25 84 ASP A C 1
ATOM 636 O O . ASP A 1 84 ? 7.939 -13.779 -12.257 1.00 90.25 84 ASP A O 1
ATOM 640 N N . ILE A 1 85 ? 8.453 -11.712 -12.941 1.00 89.81 85 ILE A N 1
ATOM 641 C CA . ILE A 1 85 ? 7.070 -11.232 -13.080 1.00 89.81 85 ILE A CA 1
ATOM 642 C C . ILE A 1 85 ? 6.856 -10.670 -14.486 1.00 89.81 85 ILE A C 1
ATOM 644 O O . ILE A 1 85 ? 7.655 -9.867 -14.969 1.00 89.81 85 ILE A O 1
ATOM 648 N N . SER A 1 86 ? 5.767 -11.057 -15.153 1.00 90.44 86 SER A N 1
ATOM 649 C CA . SER A 1 86 ? 5.422 -10.485 -16.459 1.00 90.44 86 SER A CA 1
ATOM 650 C C . SER A 1 86 ? 5.120 -8.989 -16.349 1.00 90.44 86 SER A C 1
ATOM 652 O O . SER A 1 86 ? 4.590 -8.523 -15.337 1.00 90.44 86 SER A O 1
ATOM 654 N N . ALA A 1 87 ? 5.391 -8.231 -17.411 1.00 87.31 87 ALA A N 1
ATOM 655 C CA . ALA A 1 87 ? 5.144 -6.787 -17.441 1.00 87.31 87 ALA A CA 1
ATOM 656 C C . ALA A 1 87 ? 3.724 -6.402 -16.995 1.00 87.31 87 ALA A C 1
ATOM 658 O O . ALA A 1 87 ? 3.552 -5.503 -16.173 1.00 87.31 87 ALA A O 1
ATOM 659 N N . SER A 1 88 ? 2.719 -7.154 -17.460 1.00 85.69 88 SER A N 1
ATOM 660 C CA . SER A 1 88 ? 1.303 -6.957 -17.125 1.00 85.69 88 SER A CA 1
ATOM 661 C C . SER A 1 88 ? 0.985 -7.050 -15.628 1.00 85.69 88 SER A C 1
ATOM 663 O O . SER A 1 88 ? 0.023 -6.435 -15.177 1.00 85.69 88 SER A O 1
ATOM 665 N N . HIS A 1 89 ? 1.776 -7.793 -14.850 1.00 87.75 89 HIS A N 1
ATOM 666 C CA . HIS A 1 89 ? 1.544 -8.023 -13.420 1.00 87.75 89 HIS A CA 1
ATOM 667 C C . HIS A 1 89 ? 2.550 -7.291 -12.522 1.00 87.75 89 HIS A C 1
ATOM 669 O O . HIS A 1 89 ? 2.382 -7.280 -11.303 1.00 87.75 89 HIS A O 1
ATOM 675 N N . TYR A 1 90 ? 3.581 -6.656 -13.088 1.00 88.19 90 TYR A N 1
ATOM 676 C CA . TYR A 1 90 ? 4.686 -6.081 -12.319 1.00 88.19 90 TYR A CA 1
ATOM 677 C C . TYR A 1 90 ? 4.236 -4.988 -11.345 1.00 88.19 90 TYR A C 1
ATOM 679 O O . TYR A 1 90 ? 4.555 -5.039 -10.158 1.00 88.19 90 TYR A O 1
ATOM 687 N N . SER A 1 91 ? 3.441 -4.028 -11.825 1.00 85.94 91 SER A N 1
ATOM 688 C CA . SER A 1 91 ? 2.915 -2.939 -10.990 1.00 85.94 91 SER A CA 1
ATOM 689 C C . SER A 1 91 ? 2.051 -3.473 -9.844 1.00 85.94 91 SER A C 1
ATOM 691 O O . SER A 1 91 ? 2.164 -3.017 -8.708 1.00 85.94 91 SER A O 1
ATOM 693 N N . GLN A 1 92 ? 1.225 -4.487 -10.119 1.00 87.38 92 GLN A N 1
ATOM 694 C CA . GLN A 1 92 ? 0.399 -5.127 -9.099 1.00 87.38 92 GLN A CA 1
ATOM 695 C C . GLN A 1 92 ? 1.263 -5.858 -8.065 1.00 87.38 92 GLN A C 1
ATOM 697 O O . GLN A 1 92 ? 1.068 -5.674 -6.865 1.00 87.38 92 GLN A O 1
ATOM 702 N N . HIS A 1 93 ? 2.263 -6.623 -8.513 1.00 88.94 93 HIS A N 1
ATOM 703 C CA . HIS A 1 93 ? 3.214 -7.282 -7.625 1.00 88.94 93 HIS A CA 1
ATOM 704 C C . HIS A 1 93 ? 3.919 -6.272 -6.717 1.00 88.94 93 HIS A C 1
ATOM 706 O O . HIS A 1 93 ? 3.981 -6.491 -5.512 1.00 88.94 93 HIS A O 1
ATOM 712 N N . GLN A 1 94 ? 4.407 -5.145 -7.246 1.00 86.75 94 GLN A N 1
ATOM 713 C CA . GLN A 1 94 ? 5.098 -4.144 -6.426 1.00 86.75 94 GLN A CA 1
ATOM 714 C C . GLN A 1 94 ? 4.228 -3.606 -5.280 1.00 86.75 94 GLN A C 1
ATOM 716 O O . GLN A 1 94 ? 4.743 -3.334 -4.197 1.00 86.75 94 GLN A O 1
ATOM 721 N N . MET A 1 95 ? 2.914 -3.492 -5.480 1.00 86.19 95 MET A N 1
ATOM 722 C CA . MET A 1 95 ? 1.983 -3.036 -4.441 1.00 86.19 95 MET A CA 1
ATOM 723 C C . MET A 1 95 ? 1.693 -4.089 -3.362 1.00 86.19 95 MET A C 1
ATOM 725 O O . MET A 1 95 ? 1.264 -3.721 -2.268 1.00 86.19 95 MET A O 1
ATOM 729 N N . MET A 1 96 ? 1.925 -5.369 -3.659 1.00 88.12 96 MET A N 1
ATOM 730 C CA . MET A 1 96 ? 1.590 -6.516 -2.804 1.00 88.12 96 MET A CA 1
ATOM 731 C C . MET A 1 96 ? 2.825 -7.326 -2.377 1.00 88.12 96 MET A C 1
ATOM 733 O O . MET A 1 96 ? 2.686 -8.385 -1.769 1.00 88.12 96 MET A O 1
ATOM 737 N N . CYS A 1 97 ? 4.033 -6.886 -2.735 1.00 88.31 97 CYS A N 1
ATOM 738 C CA . CYS A 1 97 ? 5.241 -7.660 -2.496 1.00 88.31 97 CYS A CA 1
ATOM 739 C C . CYS A 1 97 ? 5.578 -7.682 -0.995 1.00 88.31 97 CYS A C 1
ATOM 741 O O . CYS A 1 97 ? 5.828 -6.620 -0.424 1.00 88.31 97 CYS A O 1
ATOM 743 N N . PRO A 1 98 ? 5.706 -8.861 -0.359 1.00 88.12 98 PRO A N 1
ATOM 744 C CA . PRO A 1 98 ? 5.998 -8.963 1.074 1.00 88.12 98 PRO A CA 1
ATOM 745 C C . PRO A 1 98 ? 7.379 -8.403 1.466 1.00 88.12 98 PRO A C 1
ATOM 747 O O . PRO A 1 98 ? 7.616 -8.077 2.629 1.00 88.12 98 PRO A O 1
ATOM 750 N N . TYR A 1 99 ? 8.281 -8.241 0.495 1.00 89.25 99 TYR A N 1
ATOM 751 C CA . TYR A 1 99 ? 9.606 -7.638 0.676 1.00 89.25 99 TYR A CA 1
ATOM 752 C C . TYR A 1 99 ? 9.613 -6.120 0.481 1.00 89.25 99 TYR A C 1
ATOM 754 O O . TYR A 1 99 ? 10.641 -5.470 0.676 1.00 89.25 99 TYR A O 1
ATOM 762 N N . ARG A 1 100 ? 8.469 -5.521 0.131 1.00 88.00 100 ARG A N 1
ATOM 763 C CA . ARG A 1 100 ? 8.327 -4.069 0.104 1.00 88.00 100 ARG A CA 1
ATOM 764 C C . ARG A 1 100 ? 8.604 -3.511 1.497 1.00 88.00 100 ARG A C 1
ATOM 766 O O . ARG A 1 100 ? 8.048 -3.993 2.489 1.00 88.00 100 ARG A O 1
ATOM 773 N N . LYS A 1 101 ? 9.451 -2.483 1.550 1.00 89.31 101 LYS A N 1
ATOM 774 C CA . LYS A 1 101 ? 9.751 -1.744 2.777 1.00 89.31 101 LYS A CA 1
ATOM 775 C C . LYS A 1 101 ? 8.594 -0.799 3.108 1.00 89.31 101 LYS A C 1
ATOM 777 O O . LYS A 1 101 ? 8.152 -0.034 2.251 1.00 89.31 101 LYS A O 1
ATOM 782 N N . LEU A 1 102 ? 8.135 -0.859 4.350 1.00 88.38 102 LEU A N 1
ATOM 783 C CA . LEU A 1 102 ? 7.164 0.040 4.956 1.00 88.38 102 LEU A CA 1
ATOM 784 C C . LEU A 1 102 ? 7.762 0.647 6.225 1.00 88.38 102 LEU A C 1
ATOM 786 O O . LEU A 1 102 ? 8.604 0.049 6.898 1.00 88.38 102 LEU A O 1
ATOM 790 N N . THR A 1 103 ? 7.309 1.849 6.546 1.00 90.56 103 THR A N 1
ATOM 791 C CA . THR A 1 103 ? 7.631 2.519 7.801 1.00 90.56 103 THR A CA 1
ATOM 792 C C . THR A 1 103 ? 6.702 1.995 8.892 1.00 90.56 103 THR A C 1
ATOM 794 O O . THR A 1 103 ? 5.485 1.971 8.705 1.00 90.56 103 THR A O 1
ATOM 797 N N . CYS A 1 104 ? 7.257 1.577 10.030 1.00 90.75 104 CYS A N 1
ATOM 798 C CA . CYS A 1 104 ? 6.460 1.217 11.195 1.00 90.75 104 CYS A CA 1
ATOM 799 C C . CYS A 1 104 ? 5.631 2.437 11.631 1.00 90.75 104 CYS A C 1
ATOM 801 O O . CYS A 1 104 ? 6.217 3.492 11.894 1.00 90.75 104 CYS A O 1
ATOM 803 N N . PRO A 1 105 ? 4.296 2.314 11.749 1.00 85.44 105 PRO A N 1
ATOM 804 C CA . PRO A 1 105 ? 3.438 3.448 12.081 1.00 85.44 105 PRO A CA 1
ATOM 805 C C . PRO A 1 105 ? 3.632 3.968 13.511 1.00 85.44 105 PRO A C 1
ATOM 807 O O . PRO A 1 105 ? 3.155 5.052 13.828 1.00 85.44 105 PRO A O 1
ATOM 810 N N . VAL A 1 106 ? 4.312 3.205 14.373 1.00 88.06 106 VAL A N 1
ATOM 811 C CA . VAL A 1 106 ? 4.523 3.559 15.782 1.00 88.06 106 VAL A CA 1
ATOM 812 C C . VAL A 1 106 ? 5.882 4.228 15.995 1.00 88.06 106 VAL A C 1
ATOM 814 O O . VAL A 1 106 ? 5.947 5.294 16.596 1.00 88.06 106 VAL A O 1
ATOM 817 N N . CYS A 1 107 ? 6.974 3.625 15.508 1.00 90.69 107 CYS A N 1
ATOM 818 C CA . CYS A 1 107 ? 8.338 4.116 15.763 1.00 90.69 107 CYS A CA 1
ATOM 819 C C . CYS A 1 107 ? 9.052 4.727 14.552 1.00 90.69 107 CYS A C 1
ATOM 821 O O . CYS A 1 107 ? 10.183 5.189 14.687 1.00 90.69 107 CYS A O 1
ATOM 823 N N . GLY A 1 108 ? 8.456 4.696 13.358 1.00 90.25 108 GLY A N 1
ATOM 824 C CA . GLY A 1 108 ? 9.084 5.242 12.155 1.00 90.25 108 GLY A CA 1
ATOM 825 C C . GLY A 1 108 ? 10.225 4.393 11.572 1.00 90.25 108 GLY A C 1
ATOM 826 O O . GLY A 1 108 ? 10.839 4.797 10.586 1.00 90.25 108 GLY A O 1
ATOM 827 N N . GLN A 1 109 ? 10.532 3.219 12.135 1.00 91.94 109 GLN A N 1
ATOM 828 C CA . GLN A 1 109 ? 11.586 2.347 11.605 1.00 91.94 109 GLN A CA 1
ATOM 829 C C . GLN A 1 109 ? 11.164 1.660 10.303 1.00 91.94 109 GLN A C 1
ATOM 831 O O . GLN A 1 109 ? 10.027 1.213 10.153 1.00 91.94 109 GLN A O 1
ATOM 836 N N . TRP A 1 110 ? 12.098 1.539 9.360 1.00 90.19 110 TRP A N 1
ATOM 837 C CA . TRP A 1 110 ? 11.879 0.818 8.108 1.00 90.19 110 TRP A CA 1
ATOM 838 C C . TRP A 1 110 ? 11.941 -0.693 8.325 1.00 90.19 110 TRP A C 1
ATOM 840 O O . TRP A 1 110 ? 12.895 -1.205 8.905 1.00 90.19 110 TRP A O 1
ATOM 850 N N . SER A 1 111 ? 10.957 -1.419 7.800 1.00 87.88 111 SER A N 1
ATOM 851 C CA . SER A 1 111 ? 10.916 -2.883 7.835 1.00 87.88 111 SER A CA 1
ATOM 852 C C . SER A 1 111 ? 10.251 -3.439 6.579 1.00 87.88 111 SER A C 1
ATOM 854 O O . SER A 1 111 ? 9.469 -2.751 5.925 1.00 87.88 111 SER A O 1
ATOM 856 N N . THR A 1 112 ? 10.578 -4.672 6.193 1.00 87.94 112 THR A N 1
ATOM 857 C CA . THR A 1 112 ? 9.823 -5.352 5.135 1.00 87.94 112 THR A CA 1
ATOM 858 C C . THR A 1 112 ? 8.446 -5.746 5.658 1.00 87.94 112 THR A C 1
ATOM 860 O O . THR A 1 112 ? 8.263 -6.021 6.844 1.00 87.94 112 THR A O 1
ATOM 863 N N . THR A 1 113 ? 7.461 -5.797 4.770 1.00 85.69 113 THR A N 1
ATOM 864 C CA . THR A 1 113 ? 6.078 -6.117 5.149 1.00 85.69 113 THR A CA 1
ATOM 865 C C . THR A 1 113 ? 5.973 -7.479 5.848 1.00 85.69 113 THR A C 1
ATOM 867 O O . THR A 1 113 ? 5.270 -7.610 6.849 1.00 85.69 113 THR A O 1
ATOM 870 N N . ILE A 1 114 ? 6.757 -8.464 5.400 1.00 85.88 114 ILE A N 1
ATOM 871 C CA . ILE A 1 114 ? 6.809 -9.811 5.988 1.00 85.88 114 ILE A CA 1
ATOM 872 C C . ILE A 1 114 ? 7.286 -9.843 7.449 1.00 85.88 114 ILE A C 1
ATOM 874 O O . ILE A 1 114 ? 6.876 -10.729 8.196 1.00 85.88 114 ILE A O 1
ATOM 878 N N . VAL A 1 115 ? 8.111 -8.882 7.884 1.00 90.06 115 VAL A N 1
ATOM 879 C CA . VAL A 1 115 ? 8.582 -8.791 9.281 1.00 90.06 115 VAL A CA 1
ATOM 880 C C . VAL A 1 115 ? 7.854 -7.716 10.090 1.00 90.06 115 VAL A C 1
ATOM 882 O O . VAL A 1 115 ? 8.025 -7.644 11.305 1.00 90.06 115 VAL A O 1
ATOM 885 N N . LEU A 1 116 ? 7.017 -6.887 9.459 1.00 91.25 116 LEU A N 1
ATOM 886 C CA . LEU A 1 116 ? 6.321 -5.802 10.152 1.00 91.25 116 LEU A CA 1
ATOM 887 C C . LEU A 1 116 ? 5.353 -6.339 11.217 1.00 91.25 116 LEU A C 1
ATOM 889 O O . LEU A 1 116 ? 5.287 -5.795 12.315 1.00 91.25 116 LEU A O 1
ATOM 893 N N . SER A 1 117 ? 4.659 -7.445 10.943 1.00 90.69 117 SER A N 1
ATOM 894 C CA . SER A 1 117 ? 3.762 -8.082 11.917 1.00 90.69 117 SER A CA 1
ATOM 895 C C . SER A 1 117 ? 4.511 -8.521 13.182 1.00 90.69 117 SER A C 1
ATOM 897 O O . SER A 1 117 ? 4.132 -8.153 14.292 1.00 90.69 117 SER A O 1
ATOM 899 N N . SER A 1 118 ? 5.639 -9.229 13.041 1.00 91.69 118 SER A N 1
ATOM 900 C CA . SER A 1 118 ? 6.448 -9.641 14.197 1.00 91.69 118 SER A CA 1
ATOM 901 C C . SER A 1 118 ? 7.087 -8.452 14.915 1.00 91.69 118 SER A C 1
ATOM 903 O O . SER A 1 118 ? 7.153 -8.457 16.144 1.00 91.69 118 SER A O 1
ATOM 905 N N . HI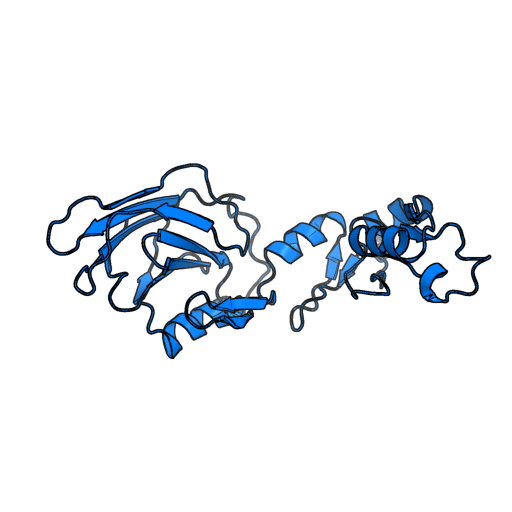S A 1 119 ? 7.497 -7.407 14.193 1.00 92.81 119 HIS A N 1
ATOM 906 C CA . HIS A 1 119 ? 7.978 -6.161 14.787 1.00 92.81 119 HIS A CA 1
ATOM 907 C C . HIS A 1 119 ? 6.904 -5.492 15.661 1.00 92.81 119 HIS A C 1
ATOM 909 O O . HIS A 1 119 ? 7.169 -5.182 16.820 1.00 92.81 119 HIS A O 1
ATOM 915 N N . LEU A 1 120 ? 5.673 -5.343 15.161 1.00 92.69 120 LEU A N 1
ATOM 916 C CA . LEU A 1 120 ? 4.557 -4.755 15.913 1.00 92.69 120 LEU A CA 1
ATOM 917 C C . LEU A 1 120 ? 4.212 -5.566 17.173 1.00 92.69 120 LEU A C 1
ATOM 919 O O . LEU A 1 120 ? 3.949 -4.993 18.230 1.00 92.69 120 LEU A O 1
ATOM 923 N N . LEU A 1 121 ? 4.256 -6.898 17.089 1.00 92.06 121 LEU A N 1
ATOM 924 C CA . LEU A 1 121 ? 3.991 -7.773 18.235 1.00 92.06 121 LEU A CA 1
ATOM 925 C C . LEU A 1 121 ? 5.111 -7.729 19.282 1.00 92.06 121 LEU A C 1
ATOM 927 O O . LEU A 1 121 ? 4.829 -7.708 20.476 1.00 92.06 121 LEU A O 1
ATOM 931 N N . THR A 1 122 ? 6.374 -7.716 18.856 1.00 92.94 122 THR A N 1
ATOM 932 C CA . THR A 1 122 ? 7.524 -7.838 19.771 1.00 92.94 122 THR A CA 1
ATOM 933 C C . THR A 1 122 ? 7.993 -6.501 20.336 1.00 92.94 122 THR A C 1
ATOM 935 O O . THR A 1 122 ? 8.316 -6.430 21.517 1.00 92.94 122 THR A O 1
ATOM 938 N N . GLN A 1 123 ? 8.009 -5.440 19.525 1.00 93.12 123 GLN A N 1
ATOM 939 C CA . GLN A 1 123 ? 8.533 -4.123 19.913 1.00 93.12 123 GLN A CA 1
ATOM 940 C C . GLN A 1 123 ? 7.442 -3.179 20.427 1.00 93.12 123 GLN A C 1
ATOM 942 O O . GLN A 1 123 ? 7.710 -2.329 21.272 1.00 93.12 123 GLN A O 1
ATOM 947 N N . HIS A 1 124 ? 6.207 -3.333 19.941 1.00 91.25 124 HIS A N 1
ATOM 948 C CA . HIS A 1 124 ? 5.077 -2.466 20.302 1.00 91.25 124 HIS A CA 1
ATOM 949 C C . HIS A 1 124 ? 3.969 -3.190 21.067 1.00 91.25 124 HIS A C 1
ATOM 951 O O . HIS A 1 124 ? 2.975 -2.570 21.432 1.00 91.25 124 HIS A O 1
ATOM 957 N N . GLN A 1 125 ? 4.150 -4.486 21.349 1.00 91.81 125 GLN A N 1
ATOM 958 C CA . GLN A 1 125 ? 3.216 -5.300 22.130 1.00 91.81 125 GLN A CA 1
ATOM 959 C C . GLN A 1 125 ? 1.785 -5.267 21.564 1.00 91.81 125 GLN A C 1
ATOM 961 O O . GLN A 1 125 ? 0.814 -5.330 22.315 1.00 91.81 125 GLN A O 1
ATOM 966 N N . PHE A 1 126 ? 1.622 -5.147 20.241 1.00 93.50 126 PHE A N 1
ATOM 967 C CA . PHE A 1 126 ? 0.292 -5.136 19.624 1.00 93.50 126 PHE A CA 1
ATOM 968 C C . PHE A 1 126 ? -0.517 -6.357 20.065 1.00 93.50 126 PHE A C 1
ATOM 970 O O . PHE A 1 126 ? 0.003 -7.471 20.148 1.00 93.50 126 PHE A O 1
ATOM 977 N N . ASN A 1 127 ? -1.810 -6.157 20.329 1.00 93.12 127 ASN A N 1
ATOM 978 C CA . ASN A 1 127 ? -2.673 -7.294 20.633 1.00 93.12 127 ASN A CA 1
ATOM 979 C C . ASN A 1 127 ? -2.828 -8.171 19.386 1.00 93.12 127 ASN A C 1
ATOM 981 O O . ASN A 1 127 ? -2.938 -7.651 18.279 1.00 93.12 127 ASN A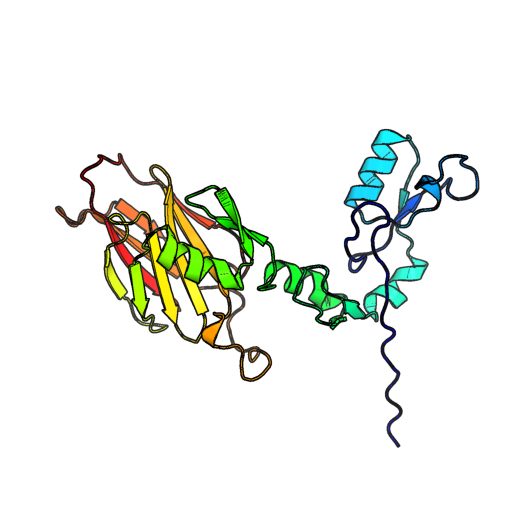 O 1
ATOM 985 N N . HIS A 1 128 ? -2.879 -9.487 19.562 1.00 93.12 128 HIS A N 1
ATOM 986 C CA . HIS A 1 128 ? -3.039 -10.437 18.465 1.00 93.12 128 HIS A CA 1
ATOM 987 C C . HIS A 1 128 ? -4.322 -11.247 18.637 1.00 93.12 128 HIS A C 1
ATOM 989 O O . HIS A 1 128 ? -4.535 -11.867 19.681 1.00 93.12 128 HIS A O 1
ATOM 995 N N . TYR A 1 129 ? -5.149 -11.278 17.594 1.00 94.19 129 TYR A N 1
ATOM 996 C CA . TYR A 1 129 ? -6.443 -11.949 17.595 1.00 94.19 129 TYR A CA 1
ATOM 997 C C . TYR A 1 129 ? -6.608 -12.836 16.362 1.00 94.19 129 TYR A C 1
ATOM 999 O O . TYR A 1 129 ? -6.181 -12.492 15.260 1.00 94.19 129 TYR A O 1
ATOM 1007 N N . GLN A 1 130 ? -7.262 -13.982 16.544 1.00 93.81 130 GLN A N 1
ATOM 1008 C CA . GLN A 1 130 ? -7.637 -14.852 15.432 1.00 93.81 130 GLN A CA 1
ATOM 1009 C C . GLN A 1 130 ? -8.876 -14.300 14.724 1.00 93.81 130 GLN A C 1
ATOM 1011 O O . GLN A 1 130 ? -9.841 -13.892 15.369 1.00 93.81 130 GLN A O 1
ATOM 1016 N N . LEU A 1 131 ? -8.839 -14.311 13.396 1.00 92.50 131 LEU A N 1
ATOM 1017 C CA . LEU A 1 131 ? -9.891 -13.838 12.510 1.00 92.50 131 LEU A CA 1
ATOM 1018 C C . LEU A 1 131 ? -10.576 -15.002 11.807 1.00 92.50 131 LEU A C 1
ATOM 1020 O O . LEU A 1 131 ? -9.938 -15.807 11.126 1.00 92.50 131 LEU A O 1
ATOM 1024 N N . GLN A 1 132 ? -11.903 -15.010 11.887 1.00 91.88 132 GLN A N 1
ATOM 1025 C CA . GLN A 1 132 ? -12.750 -15.828 11.036 1.00 91.88 132 GLN A CA 1
ATOM 1026 C C . GLN A 1 132 ? -13.480 -14.920 10.045 1.00 91.88 132 GLN A C 1
ATOM 1028 O O . GLN A 1 132 ? -14.279 -14.069 10.429 1.00 91.88 132 GLN A O 1
ATOM 1033 N N . TYR A 1 133 ? -13.186 -15.108 8.762 1.00 90.88 133 TYR A N 1
ATOM 1034 C CA . TYR A 1 133 ? -13.858 -14.403 7.672 1.00 90.88 133 TYR A CA 1
ATOM 1035 C C . TYR A 1 133 ? -15.376 -14.607 7.722 1.00 90.88 133 TYR A C 1
ATOM 1037 O O . TYR A 1 133 ? -15.839 -15.723 7.961 1.00 90.88 133 TYR A O 1
ATOM 1045 N N . GLY A 1 134 ? -16.134 -13.542 7.466 1.00 91.94 134 GLY A N 1
ATOM 1046 C CA . GLY A 1 134 ? -17.597 -13.536 7.520 1.00 91.94 134 GLY A CA 1
ATOM 1047 C C . GLY A 1 134 ? -18.189 -13.496 8.935 1.00 91.94 134 GLY A C 1
ATOM 1048 O O . GLY A 1 134 ? -19.405 -13.374 9.067 1.00 91.94 134 GLY A O 1
ATOM 1049 N N . THR A 1 135 ? -17.361 -13.535 9.985 1.00 93.25 135 THR A N 1
ATOM 1050 C CA . THR A 1 135 ? -17.807 -13.467 11.384 1.00 93.25 135 THR A CA 1
ATOM 1051 C C . THR A 1 135 ? -17.464 -12.113 12.000 1.00 93.25 135 THR A C 1
ATOM 1053 O O . THR A 1 135 ? -16.321 -11.660 11.941 1.00 93.25 135 THR A O 1
ATOM 1056 N N . LEU A 1 136 ? -18.450 -11.469 12.632 1.00 93.44 136 LEU A N 1
ATOM 1057 C CA . LEU A 1 136 ? -18.239 -10.212 13.348 1.00 93.44 136 LEU A CA 1
ATOM 1058 C C . LEU A 1 136 ? -17.558 -10.478 14.695 1.00 93.44 136 LEU A C 1
ATOM 1060 O O . LEU A 1 136 ? -18.158 -11.030 15.619 1.00 93.44 136 LEU A O 1
ATOM 1064 N N . LEU A 1 137 ? -16.317 -10.027 14.810 1.00 92.31 137 LEU A N 1
ATOM 1065 C CA . LEU A 1 137 ? -15.520 -10.042 16.027 1.00 92.31 137 LEU A CA 1
ATOM 1066 C C . LEU A 1 137 ? -15.830 -8.789 16.848 1.00 92.31 137 LEU A C 1
ATOM 1068 O O . LEU A 1 137 ? -15.716 -7.690 16.317 1.00 92.31 137 LEU A O 1
ATOM 1072 N N . LYS A 1 138 ? -16.227 -8.919 18.123 1.00 92.06 138 LYS A N 1
ATOM 1073 C CA . LYS A 1 138 ? -16.669 -7.780 18.951 1.00 92.06 138 LYS A CA 1
ATOM 1074 C C . LYS A 1 138 ? -15.812 -7.554 20.191 1.00 92.06 138 LYS A C 1
ATOM 1076 O O . LYS A 1 138 ? -15.505 -8.492 20.918 1.00 92.06 138 LYS A O 1
ATOM 1081 N N . GLY A 1 139 ? -15.550 -6.282 20.490 1.00 89.12 139 GLY A N 1
ATOM 1082 C CA . GLY A 1 139 ? -15.110 -5.854 21.820 1.00 89.12 139 GLY A CA 1
ATOM 1083 C C . GLY A 1 139 ? -13.630 -6.087 22.144 1.00 89.12 139 GLY A C 1
ATOM 1084 O O . GLY A 1 139 ? -13.282 -6.173 23.322 1.00 89.12 139 GLY A O 1
ATOM 1085 N N . TYR A 1 140 ? -12.767 -6.188 21.135 1.00 92.38 140 TYR A N 1
ATOM 1086 C CA . TYR A 1 140 ? -11.339 -6.461 21.303 1.00 92.38 140 TYR A CA 1
ATOM 1087 C C . TYR A 1 140 ? -10.563 -5.206 21.697 1.00 92.38 140 TYR A C 1
ATOM 1089 O O . TYR A 1 140 ? -10.809 -4.135 21.157 1.00 92.38 140 TYR A O 1
ATOM 1097 N N . ASN A 1 141 ? -9.602 -5.312 22.612 1.00 90.56 141 ASN A N 1
ATOM 1098 C CA . ASN A 1 141 ? -8.830 -4.146 23.049 1.00 90.56 141 ASN A CA 1
ATOM 1099 C C . ASN A 1 141 ? -7.849 -3.692 21.957 1.00 90.56 141 ASN A C 1
ATOM 1101 O O . ASN A 1 141 ? -7.132 -4.524 21.393 1.00 90.56 141 ASN A O 1
ATOM 1105 N N . ILE A 1 142 ? -7.780 -2.380 21.714 1.00 89.25 142 ILE A N 1
ATOM 1106 C CA . ILE A 1 142 ? -6.839 -1.775 20.753 1.00 89.25 142 ILE A CA 1
ATOM 1107 C C . ILE A 1 142 ? -5.933 -0.707 21.384 1.00 89.25 142 ILE A C 1
ATOM 1109 O O . ILE A 1 142 ? -4.779 -0.572 21.001 1.00 89.25 142 ILE A O 1
ATOM 1113 N N . SER A 1 143 ? -6.401 0.023 22.396 1.00 76.00 143 SER A N 1
ATOM 1114 C CA . SER A 1 143 ? -5.688 1.203 22.907 1.00 76.00 143 SER A CA 1
ATOM 1115 C C . SER A 1 143 ? -4.566 0.910 23.904 1.00 76.00 143 SER A C 1
ATOM 1117 O O . SER A 1 143 ? -3.664 1.728 24.037 1.00 76.00 143 SER A O 1
ATOM 1119 N N . LYS A 1 144 ? -4.582 -0.243 24.594 1.00 68.88 144 LYS A N 1
ATOM 1120 C CA . LYS A 1 144 ? -3.571 -0.567 25.623 1.00 68.88 144 LYS A CA 1
ATOM 1121 C C . LYS A 1 144 ? -2.146 -0.595 25.053 1.00 68.88 144 LYS A C 1
ATOM 1123 O O . LYS A 1 144 ? -1.195 -0.340 25.780 1.00 68.88 144 LYS A O 1
ATOM 1128 N N . THR A 1 145 ? -2.012 -0.913 23.767 1.00 69.69 145 THR A N 1
ATOM 1129 C CA . THR A 1 145 ? -0.725 -1.086 23.076 1.00 69.69 145 THR A CA 1
ATOM 1130 C C . THR A 1 145 ? -0.661 -0.303 21.760 1.00 69.69 145 THR A C 1
ATOM 1132 O O . THR A 1 145 ? 0.194 -0.549 20.918 1.00 69.69 145 THR A O 1
ATOM 1135 N N . GLY A 1 146 ? -1.573 0.661 21.569 1.00 80.75 146 GLY A N 1
ATOM 1136 C CA . GLY A 1 146 ? -1.627 1.524 20.381 1.00 80.75 146 GLY A CA 1
ATOM 1137 C C . GLY A 1 146 ? -2.144 0.856 19.098 1.00 80.75 146 GLY A C 1
ATOM 1138 O O . GLY A 1 146 ? -2.345 1.543 18.096 1.00 80.75 146 GLY A O 1
ATOM 1139 N N . GLY A 1 147 ? -2.411 -0.453 19.113 1.00 92.19 147 GLY A N 1
ATOM 1140 C CA . GLY A 1 147 ? -2.965 -1.180 17.978 1.00 92.19 147 GLY A CA 1
ATOM 1141 C C . GLY A 1 147 ? -3.199 -2.671 18.230 1.00 92.19 147 GLY A C 1
ATOM 1142 O O . GLY A 1 147 ? -2.994 -3.209 19.322 1.00 92.19 147 GLY A O 1
ATOM 1143 N N . CYS A 1 148 ? -3.678 -3.356 17.198 1.00 94.50 148 CYS A N 1
ATOM 1144 C CA . CYS A 1 148 ? -3.901 -4.794 17.195 1.00 94.50 148 CYS A CA 1
ATOM 1145 C C . CYS A 1 148 ? -3.748 -5.393 15.792 1.00 94.50 148 CYS A C 1
ATOM 1147 O O . CYS A 1 148 ? -3.834 -4.695 14.781 1.00 94.50 148 CYS A O 1
ATOM 1149 N N . ILE A 1 149 ? -3.518 -6.702 15.748 1.00 94.62 149 ILE A N 1
ATOM 1150 C CA . ILE A 1 149 ? -3.395 -7.505 14.536 1.00 94.62 149 ILE A CA 1
ATOM 1151 C C . ILE A 1 149 ? -4.449 -8.608 14.582 1.00 94.62 149 ILE A C 1
ATOM 1153 O O . ILE A 1 149 ? -4.475 -9.416 15.512 1.00 94.62 149 ILE A O 1
ATOM 1157 N N . PHE A 1 150 ? -5.294 -8.656 13.560 1.00 94.75 150 PHE A N 1
ATOM 1158 C CA . PHE A 1 150 ? -6.202 -9.762 13.292 1.00 94.75 150 PHE A CA 1
ATOM 1159 C C . PHE A 1 150 ? -5.580 -10.662 12.229 1.00 94.75 150 PHE A C 1
ATOM 1161 O O . PHE A 1 150 ? -5.190 -10.181 11.166 1.00 94.75 150 PHE A O 1
ATOM 1168 N N . ARG A 1 151 ? -5.490 -11.964 12.503 1.00 93.31 151 ARG A N 1
ATOM 1169 C CA . ARG A 1 151 ? -4.887 -12.947 11.596 1.00 93.31 151 ARG A CA 1
ATOM 1170 C C . ARG A 1 151 ? -5.903 -13.988 11.163 1.00 93.31 151 ARG A C 1
ATOM 1172 O O . ARG A 1 151 ? -6.492 -14.649 12.011 1.00 93.31 151 ARG A O 1
ATOM 1179 N N . GLY A 1 152 ? -6.088 -14.182 9.860 1.00 89.75 152 GLY A N 1
ATOM 1180 C CA . GLY A 1 152 ? -7.038 -15.168 9.334 1.00 89.75 152 GLY A CA 1
ATOM 1181 C C . GLY A 1 152 ? -6.750 -15.543 7.889 1.00 89.75 152 GLY A C 1
ATOM 1182 O O . GLY A 1 152 ? -6.335 -14.700 7.103 1.00 89.75 152 GLY A O 1
ATOM 1183 N N . ARG A 1 153 ? -6.958 -16.819 7.535 1.00 87.56 153 ARG A N 1
ATOM 1184 C CA . ARG A 1 153 ? -6.642 -17.379 6.200 1.00 87.56 153 ARG A CA 1
ATOM 1185 C C . ARG A 1 153 ? -5.207 -17.086 5.730 1.00 87.56 153 ARG A C 1
ATOM 1187 O O . ARG A 1 153 ? -4.961 -16.877 4.550 1.00 87.56 153 ARG A O 1
ATOM 1194 N N . GLY A 1 154 ? -4.266 -17.080 6.672 1.00 85.62 154 GLY A N 1
ATOM 1195 C CA . GLY A 1 154 ? -2.864 -16.784 6.393 1.00 85.62 154 GLY A CA 1
ATOM 1196 C C . GLY A 1 154 ? -2.570 -15.305 6.169 1.00 85.62 154 GLY A C 1
ATOM 1197 O O . GLY A 1 154 ? -1.450 -15.004 5.794 1.00 85.62 154 GLY A O 1
ATOM 1198 N N . GLU A 1 155 ? -3.512 -14.392 6.407 1.00 89.31 155 GLU A N 1
ATOM 1199 C CA . GLU A 1 155 ? -3.324 -12.955 6.203 1.00 89.31 155 GLU A CA 1
ATOM 1200 C C . GLU A 1 155 ? -3.338 -12.164 7.505 1.00 89.31 155 GLU A C 1
ATOM 1202 O O . GLU A 1 155 ? -4.045 -12.533 8.445 1.00 89.31 155 GLU A O 1
ATOM 1207 N N . ASP A 1 156 ? -2.596 -11.054 7.516 1.00 92.44 156 ASP A N 1
ATOM 1208 C CA . ASP A 1 156 ? -2.493 -10.138 8.653 1.00 92.44 156 ASP A CA 1
ATOM 1209 C C . ASP A 1 156 ? -3.173 -8.791 8.357 1.00 92.44 156 ASP A C 1
ATOM 1211 O O . ASP A 1 156 ? -2.854 -8.102 7.381 1.00 92.44 156 ASP A O 1
ATOM 1215 N N . PHE A 1 157 ? -4.087 -8.402 9.247 1.00 94.12 157 PHE A N 1
ATOM 1216 C CA . PHE A 1 157 ? -4.839 -7.148 9.226 1.00 94.12 157 PHE A CA 1
ATOM 1217 C C . PHE A 1 157 ? -4.494 -6.330 10.464 1.00 94.12 157 PHE A C 1
ATOM 1219 O O . PHE A 1 157 ? -4.815 -6.718 11.587 1.00 94.12 157 PHE A O 1
ATOM 1226 N N . VAL A 1 158 ? -3.837 -5.197 10.268 1.00 94.75 158 VAL A N 1
ATOM 1227 C CA . VAL A 1 158 ? -3.348 -4.340 11.346 1.00 94.75 158 VAL A CA 1
ATOM 1228 C C . VAL A 1 158 ? -4.272 -3.140 11.499 1.00 94.75 158 VAL A C 1
ATOM 1230 O O . VAL A 1 158 ? -4.574 -2.458 10.523 1.00 94.75 158 VAL A O 1
ATOM 1233 N N . PHE A 1 159 ? -4.670 -2.856 12.736 1.00 95.69 159 PHE A N 1
ATOM 1234 C CA . PHE A 1 159 ? -5.397 -1.649 13.116 1.00 95.69 159 PHE A CA 1
ATOM 1235 C C . PHE A 1 159 ? -4.608 -0.910 14.183 1.00 95.69 159 PHE A C 1
ATOM 1237 O O . PHE A 1 159 ? -4.134 -1.527 15.136 1.00 95.69 159 PHE A O 1
ATOM 1244 N N . PHE A 1 160 ? -4.475 0.402 14.052 1.00 93.88 160 PHE A N 1
ATOM 1245 C CA . PHE A 1 160 ? -3.707 1.203 15.001 1.00 93.88 160 PHE A CA 1
ATOM 1246 C C . PHE A 1 160 ? -4.248 2.625 15.089 1.00 93.88 160 PHE A C 1
ATOM 1248 O O . PHE A 1 160 ? -4.903 3.114 14.167 1.00 93.88 160 PHE A O 1
ATOM 1255 N N . ILE A 1 161 ? -3.993 3.268 16.225 1.00 91.19 161 ILE A N 1
ATOM 1256 C CA . ILE A 1 161 ? -4.469 4.619 16.522 1.00 91.19 161 ILE A CA 1
ATOM 1257 C C . ILE A 1 161 ? -3.279 5.577 16.472 1.00 91.19 161 ILE A C 1
ATOM 1259 O O . ILE A 1 161 ? -2.273 5.346 17.142 1.00 91.19 161 ILE A O 1
ATOM 1263 N N . VAL A 1 162 ? -3.404 6.665 15.709 1.00 88.12 162 VAL A N 1
ATOM 1264 C CA . VAL A 1 162 ? -2.442 7.780 15.714 1.00 88.12 162 VAL A CA 1
ATOM 1265 C C . VAL A 1 162 ? -3.220 9.068 15.893 1.00 88.12 162 VAL A C 1
ATOM 1267 O O . VAL A 1 162 ? -4.023 9.430 15.036 1.00 88.12 162 VAL A O 1
ATOM 1270 N N . GLY A 1 163 ? -3.000 9.753 17.017 1.00 87.06 163 GLY A N 1
ATOM 1271 C CA . GLY A 1 163 ? -3.853 10.878 17.391 1.00 87.06 163 GLY A CA 1
ATOM 1272 C C . GLY A 1 163 ? -5.335 10.460 17.404 1.00 87.06 163 GLY A C 1
ATOM 1273 O O . GLY A 1 163 ? -5.632 9.313 17.729 1.00 87.06 163 GLY A O 1
ATOM 1274 N N . PRO A 1 164 ? -6.274 11.344 17.041 1.00 88.94 164 PRO A N 1
ATOM 1275 C CA . PRO A 1 164 ? -7.710 11.064 17.069 1.00 88.94 164 PRO A CA 1
ATOM 1276 C C . PRO A 1 164 ? -8.196 10.210 15.882 1.00 88.94 164 PRO A C 1
ATOM 1278 O O . PRO A 1 164 ? -9.335 10.356 15.456 1.00 88.94 164 PRO A O 1
ATOM 1281 N N . SER A 1 165 ? -7.353 9.351 15.308 1.00 91.69 165 SER A N 1
ATOM 1282 C CA . SER A 1 165 ? -7.637 8.691 14.032 1.00 91.69 165 SER A CA 1
ATOM 1283 C C . SER A 1 165 ? -7.344 7.196 14.096 1.00 91.69 165 SER A C 1
ATOM 1285 O O . SER A 1 165 ? -6.331 6.766 14.658 1.00 91.69 165 SER A O 1
ATOM 1287 N N . LEU A 1 166 ? -8.229 6.395 13.497 1.00 94.19 166 LEU A N 1
ATOM 1288 C CA . LEU A 1 166 ? -8.049 4.954 13.341 1.00 94.19 166 LEU A CA 1
ATOM 1289 C C . LEU A 1 166 ? -7.550 4.639 11.930 1.00 94.19 166 LEU A C 1
ATOM 1291 O O . LEU A 1 166 ? -8.153 5.043 10.933 1.00 94.19 166 LEU A O 1
ATOM 1295 N N . PHE A 1 167 ? -6.477 3.858 11.855 1.00 95.00 167 PHE A N 1
ATOM 1296 C CA . PHE A 1 167 ? -5.864 3.424 10.608 1.00 95.00 167 PHE A CA 1
ATOM 1297 C C . PHE A 1 167 ? -5.916 1.910 10.449 1.00 95.00 167 PHE A C 1
ATOM 1299 O O . PHE A 1 167 ? -5.999 1.153 11.420 1.00 95.00 167 PHE A O 1
ATOM 1306 N N . PHE A 1 168 ? -5.823 1.487 9.195 1.00 95.44 168 PHE A N 1
ATOM 1307 C CA . PHE A 1 168 ? -5.809 0.106 8.753 1.00 95.44 168 PHE A CA 1
ATOM 1308 C C . PHE A 1 168 ? -4.622 -0.153 7.827 1.00 95.44 168 PHE A C 1
ATOM 1310 O O . PHE A 1 168 ? -4.268 0.685 6.998 1.00 95.44 168 PHE A O 1
ATOM 1317 N N . LEU A 1 169 ? -4.031 -1.337 7.939 1.00 93.56 169 LEU A N 1
ATOM 1318 C CA . LEU A 1 169 ? -2.990 -1.817 7.042 1.00 93.56 169 LEU A CA 1
ATOM 1319 C C . LEU A 1 169 ? -3.143 -3.326 6.832 1.00 93.56 169 LEU A C 1
ATOM 1321 O O . LEU A 1 169 ? -3.131 -4.105 7.782 1.00 93.56 169 LEU A O 1
ATOM 1325 N N . TRP A 1 170 ? -3.246 -3.742 5.573 1.00 93.19 170 TRP A N 1
ATOM 1326 C CA . TRP A 1 170 ? -3.186 -5.150 5.185 1.00 93.19 170 TRP A CA 1
ATOM 1327 C C . TRP A 1 170 ? -1.746 -5.528 4.830 1.00 93.19 170 TRP A C 1
ATOM 1329 O O . TRP A 1 170 ? -1.121 -4.883 3.987 1.00 93.19 170 TRP A O 1
ATOM 1339 N N . LEU A 1 171 ? -1.217 -6.573 5.472 1.00 89.25 171 LEU A N 1
ATOM 1340 C CA . LEU A 1 171 ? 0.156 -7.053 5.260 1.00 89.25 171 LEU A CA 1
ATOM 1341 C C . LEU A 1 171 ? 0.228 -8.290 4.352 1.00 89.25 171 LEU A C 1
ATOM 1343 O O . LEU A 1 171 ? 1.305 -8.853 4.170 1.00 89.25 171 LEU A O 1
ATOM 1347 N N . GLY A 1 172 ? -0.894 -8.721 3.771 1.00 83.56 172 GLY A N 1
ATOM 1348 C CA . GLY A 1 172 ? -0.934 -9.913 2.929 1.00 83.56 172 GLY A CA 1
ATOM 1349 C C . GLY A 1 172 ? -0.608 -11.196 3.680 1.00 83.56 172 GLY A C 1
ATOM 1350 O O . GLY A 1 172 ? -0.846 -11.298 4.885 1.00 83.56 172 GLY A O 1
ATOM 1351 N N . ALA A 1 173 ? -0.109 -12.187 2.935 1.00 70.44 173 ALA A N 1
ATOM 1352 C CA . ALA A 1 173 ? 0.231 -13.496 3.471 1.00 70.44 173 ALA A CA 1
ATOM 1353 C C . ALA A 1 173 ? 1.334 -13.381 4.540 1.00 70.44 173 ALA A C 1
ATOM 1355 O O . ALA A 1 173 ? 2.429 -12.882 4.277 1.00 70.44 173 ALA A O 1
ATOM 1356 N N . SER A 1 174 ? 1.038 -13.852 5.747 1.00 58.88 174 SER A N 1
ATOM 1357 C CA . SER A 1 174 ? 1.942 -13.852 6.890 1.00 58.88 174 SER A CA 1
ATOM 1358 C C . SER A 1 174 ? 3.131 -14.788 6.650 1.00 58.88 174 SER A C 1
ATOM 1360 O O . SER A 1 174 ? 2.997 -15.842 6.025 1.00 58.88 174 SER A O 1
ATOM 1362 N N . ALA A 1 175 ? 4.298 -14.438 7.200 1.00 52.00 175 ALA A N 1
ATOM 1363 C CA . ALA A 1 175 ? 5.545 -15.198 7.065 1.00 52.00 175 ALA A CA 1
ATOM 1364 C C . ALA A 1 175 ? 5.421 -16.682 7.471 1.00 52.00 175 ALA A C 1
ATOM 1366 O O . ALA A 1 175 ? 6.160 -17.529 6.969 1.00 52.00 175 ALA A O 1
ATOM 1367 N N . SER A 1 176 ? 4.474 -17.012 8.353 1.00 45.56 176 SER A N 1
ATOM 1368 C CA . SER A 1 176 ? 4.191 -18.380 8.806 1.00 45.56 176 SER A CA 1
ATOM 1369 C C . SER A 1 176 ? 3.560 -19.286 7.740 1.00 45.56 176 SER A C 1
ATOM 1371 O O . SER A 1 176 ? 3.521 -20.497 7.938 1.00 45.56 176 SER A O 1
ATOM 1373 N N . ALA A 1 177 ? 3.098 -18.739 6.612 1.00 46.12 177 ALA A N 1
ATOM 1374 C CA . ALA A 1 177 ? 2.530 -19.497 5.493 1.00 46.12 177 ALA A CA 1
ATOM 1375 C C . ALA A 1 177 ? 3.557 -19.833 4.389 1.00 46.12 177 ALA A C 1
ATOM 1377 O O . ALA A 1 177 ? 3.203 -20.401 3.360 1.00 46.12 177 ALA A O 1
ATOM 1378 N N . SER A 1 178 ? 4.833 -19.482 4.580 1.00 40.38 178 SER A N 1
ATOM 1379 C CA . SER A 1 178 ? 5.852 -19.455 3.518 1.00 40.38 178 SER A CA 1
ATOM 1380 C C . SER A 1 178 ? 6.401 -20.811 3.049 1.00 40.38 178 SER A C 1
ATOM 1382 O O . SER A 1 178 ? 7.337 -20.828 2.254 1.00 40.38 178 SER A O 1
ATOM 1384 N N . SER A 1 179 ? 5.840 -21.951 3.462 1.00 39.84 179 SER A N 1
ATOM 1385 C CA . SER A 1 179 ? 6.366 -23.260 3.049 1.00 39.84 179 SER A CA 1
ATOM 1386 C C . SER A 1 179 ? 5.611 -23.972 1.925 1.00 39.84 179 SER A C 1
ATOM 1388 O O . SER A 1 179 ? 6.166 -24.936 1.404 1.00 39.84 179 SER A O 1
ATOM 1390 N N . GLN A 1 180 ? 4.426 -23.538 1.472 1.00 36.56 180 GLN A N 1
ATOM 1391 C CA . GLN A 1 180 ? 3.756 -24.208 0.343 1.00 36.56 180 GLN A CA 1
ATOM 1392 C C . GLN A 1 180 ? 2.927 -23.275 -0.555 1.00 36.56 180 GLN A C 1
ATOM 1394 O O . GLN A 1 180 ? 1.956 -22.670 -0.118 1.00 36.56 180 GLN A O 1
ATOM 1399 N N . ALA A 1 181 ? 3.287 -23.313 -1.846 1.00 33.56 181 ALA A N 1
ATOM 1400 C CA . ALA A 1 181 ? 2.517 -22.935 -3.035 1.00 33.56 181 ALA A CA 1
ATOM 1401 C C . ALA A 1 181 ? 2.231 -21.432 -3.282 1.00 33.56 181 ALA A C 1
ATOM 1403 O O . ALA A 1 181 ? 2.032 -20.656 -2.348 1.00 33.56 181 ALA A O 1
ATOM 1404 N N . PRO A 1 182 ? 2.194 -20.999 -4.563 1.00 36.31 182 PRO A N 1
ATOM 1405 C CA . PRO A 1 182 ? 1.743 -19.659 -4.923 1.00 36.31 182 PRO A CA 1
ATOM 1406 C C . PRO A 1 182 ? 0.330 -19.471 -4.377 1.00 36.31 182 PRO A C 1
ATOM 1408 O O . PRO A 1 182 ? -0.533 -20.317 -4.613 1.00 36.31 182 PRO A O 1
ATOM 1411 N N . ALA A 1 183 ? 0.115 -18.387 -3.627 1.00 40.91 183 ALA A N 1
ATOM 1412 C CA . ALA A 1 183 ? -1.186 -18.045 -3.073 1.00 40.91 183 ALA A CA 1
ATOM 1413 C C . ALA A 1 183 ? -2.245 -18.158 -4.177 1.00 40.91 183 ALA A C 1
ATOM 1415 O O . ALA A 1 183 ? -2.237 -17.411 -5.156 1.00 40.91 183 ALA A O 1
ATOM 1416 N N . SER A 1 184 ? -3.109 -19.161 -4.039 1.00 36.22 184 SER A N 1
ATOM 1417 C CA . SER A 1 184 ? -4.217 -19.426 -4.942 1.00 36.22 184 SER A CA 1
ATOM 1418 C C . SER A 1 184 ? -5.030 -18.148 -5.144 1.00 36.22 184 SER A C 1
ATOM 1420 O O . SER A 1 184 ? -5.421 -17.493 -4.177 1.00 36.22 184 SER A O 1
ATOM 1422 N N . SER A 1 185 ? -5.284 -17.826 -6.408 1.00 41.53 185 SER A N 1
ATOM 1423 C CA . SER A 1 185 ? -5.909 -16.616 -6.949 1.00 41.53 185 SER A CA 1
ATOM 1424 C C . SER A 1 185 ? -7.400 -16.430 -6.609 1.00 41.53 185 SER A C 1
ATOM 1426 O O . SER A 1 185 ? -8.180 -16.022 -7.467 1.00 41.53 185 SER A O 1
ATOM 1428 N N . SER A 1 186 ? -7.840 -16.780 -5.401 1.00 50.88 186 SER A N 1
ATOM 1429 C CA . SER A 1 186 ? -9.261 -16.799 -5.015 1.00 50.88 186 SER A CA 1
ATOM 1430 C C . SER A 1 186 ? -9.660 -15.710 -4.016 1.00 50.88 186 SER A C 1
ATOM 1432 O O . SER A 1 186 ? -10.848 -15.546 -3.743 1.00 50.88 186 SER A O 1
ATOM 1434 N N . ALA A 1 187 ? -8.705 -14.943 -3.479 1.00 60.59 187 ALA A N 1
ATOM 1435 C CA . ALA A 1 187 ? -9.026 -13.803 -2.626 1.00 60.59 187 ALA A CA 1
ATOM 1436 C C . ALA A 1 187 ? -9.606 -12.653 -3.478 1.00 60.59 187 ALA A C 1
ATOM 1438 O O . ALA A 1 187 ? -8.994 -12.284 -4.485 1.00 60.59 187 ALA A O 1
ATOM 1439 N N . PRO A 1 188 ? -10.755 -12.060 -3.096 1.00 64.56 188 PRO A N 1
ATOM 1440 C CA . PRO A 1 188 ? -11.303 -10.901 -3.792 1.00 64.56 188 PRO A CA 1
ATOM 1441 C C . PRO A 1 188 ? -10.287 -9.758 -3.820 1.00 64.56 188 PRO A C 1
ATOM 1443 O O . PRO A 1 188 ? -9.583 -9.535 -2.835 1.00 64.56 188 PRO A O 1
ATOM 1446 N N . THR A 1 189 ? -10.248 -8.997 -4.913 1.00 78.81 189 THR A N 1
ATOM 1447 C CA . THR A 1 189 ? -9.346 -7.842 -5.084 1.00 78.81 189 THR A CA 1
ATOM 1448 C C . THR A 1 189 ? -9.501 -6.783 -3.993 1.00 78.81 189 THR A C 1
ATOM 1450 O O . THR A 1 189 ? -8.531 -6.102 -3.658 1.00 78.81 189 THR A O 1
ATOM 1453 N N . ASN A 1 190 ? -10.696 -6.682 -3.408 1.00 88.06 190 ASN A N 1
ATOM 1454 C CA . ASN A 1 190 ? -11.011 -5.753 -2.332 1.00 88.06 190 ASN A CA 1
ATOM 1455 C C . ASN A 1 190 ? -11.423 -6.489 -1.051 1.00 88.06 190 ASN A C 1
ATOM 1457 O O . ASN A 1 190 ? -12.036 -7.555 -1.079 1.00 88.06 190 ASN A O 1
ATOM 1461 N N . ILE A 1 191 ? -11.120 -5.868 0.078 1.00 90.06 191 ILE A N 1
ATOM 1462 C CA . ILE A 1 191 ? -11.464 -6.267 1.433 1.00 90.06 191 ILE A CA 1
ATOM 1463 C C . ILE A 1 191 ? -12.783 -5.578 1.775 1.00 90.06 191 ILE A C 1
ATOM 1465 O O . ILE A 1 191 ? -12.850 -4.349 1.862 1.00 90.06 191 ILE A O 1
ATOM 1469 N N . LYS A 1 192 ? -13.839 -6.368 1.978 1.00 92.56 192 LYS A N 1
ATOM 1470 C CA . LYS A 1 192 ? -15.080 -5.868 2.576 1.00 92.56 192 LYS A CA 1
ATOM 1471 C C . LYS A 1 192 ? -14.852 -5.758 4.074 1.00 92.56 192 LYS A C 1
ATOM 1473 O O . LYS A 1 192 ? -14.779 -6.780 4.753 1.00 92.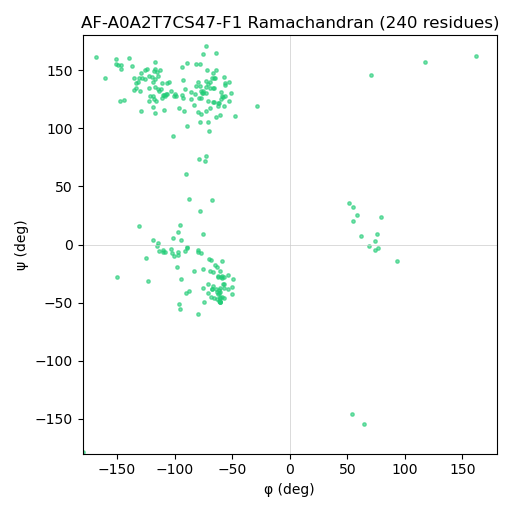56 192 LYS A O 1
ATOM 1478 N N . LEU A 1 193 ? -14.682 -4.537 4.560 1.00 94.44 193 LEU A N 1
ATOM 1479 C CA . LEU A 1 193 ? -14.304 -4.262 5.937 1.00 94.44 193 LEU A CA 1
ATOM 1480 C C . LEU A 1 193 ? -15.425 -3.495 6.631 1.00 94.44 193 LEU A C 1
ATOM 1482 O O . LEU A 1 193 ? -15.765 -2.398 6.206 1.00 94.44 193 LEU A O 1
ATOM 1486 N N . MET A 1 194 ? -15.926 -4.029 7.744 1.00 95.19 194 MET A N 1
ATOM 1487 C CA . MET A 1 194 ? -16.675 -3.228 8.709 1.00 95.19 194 MET A CA 1
ATOM 1488 C C . MET A 1 194 ? -15.891 -3.131 10.004 1.00 95.19 194 MET A C 1
ATOM 1490 O O . MET A 1 194 ? -15.424 -4.138 10.536 1.00 95.19 194 MET A O 1
ATOM 1494 N N . VAL A 1 195 ? -15.773 -1.917 10.522 1.00 95.56 195 VAL A N 1
ATOM 1495 C CA . VAL A 1 195 ? -15.099 -1.627 11.781 1.00 95.56 195 VAL A CA 1
ATOM 1496 C C . VAL A 1 195 ? -15.986 -0.729 12.613 1.00 95.56 195 VAL A C 1
ATOM 1498 O O . VAL A 1 195 ? -16.602 0.205 12.108 1.00 95.56 195 VAL A O 1
ATOM 1501 N N . THR A 1 196 ? -16.035 -0.982 13.910 1.00 94.00 196 THR A N 1
ATOM 1502 C CA . THR A 1 196 ? -16.617 -0.047 14.870 1.00 94.00 196 THR A CA 1
ATOM 1503 C C . THR A 1 196 ? -15.673 0.094 16.043 1.00 94.00 196 THR A C 1
ATOM 1505 O O . THR A 1 196 ? -15.160 -0.905 16.553 1.00 94.00 196 THR A O 1
ATOM 1508 N N . LEU A 1 197 ? -15.452 1.331 16.465 1.00 93.19 197 LEU A N 1
ATOM 1509 C CA . LEU A 1 197 ? -14.656 1.664 17.630 1.00 93.19 197 LEU A CA 1
ATOM 1510 C C . LEU A 1 197 ? -15.588 2.189 18.717 1.00 93.19 197 LEU A C 1
ATOM 1512 O O . LEU A 1 197 ? -16.384 3.094 18.475 1.00 93.19 197 LEU A O 1
ATOM 1516 N N . VAL A 1 198 ? -15.493 1.626 19.916 1.00 91.31 198 VAL A N 1
ATOM 1517 C CA . VAL A 1 198 ? -16.259 2.079 21.081 1.00 91.31 198 VAL A CA 1
ATOM 1518 C C . VAL A 1 198 ? -15.326 2.379 22.244 1.00 91.31 198 VAL A C 1
ATOM 1520 O O . VAL A 1 198 ? -14.281 1.739 22.402 1.00 91.31 198 VAL A O 1
ATOM 1523 N N . THR A 1 199 ? -15.717 3.320 23.094 1.00 88.50 199 THR A N 1
ATOM 1524 C CA . THR A 1 199 ? -15.065 3.536 24.388 1.00 88.50 199 THR A CA 1
ATOM 1525 C C . THR A 1 199 ? -15.307 2.326 25.292 1.00 88.50 199 THR A C 1
ATOM 1527 O O . THR A 1 199 ? -16.416 1.797 25.395 1.00 88.50 199 THR A O 1
ATOM 1530 N N . ALA A 1 200 ? -14.269 1.841 25.965 1.00 86.06 200 ALA A N 1
ATOM 1531 C CA . ALA A 1 200 ? -14.356 0.627 26.766 1.00 86.06 200 ALA A CA 1
ATOM 1532 C C . ALA A 1 200 ? -15.258 0.820 27.992 1.00 86.06 200 ALA A C 1
ATOM 1534 O O . ALA A 1 200 ? -16.008 -0.101 28.322 1.00 86.06 200 ALA A O 1
ATOM 1535 N N . GLN A 1 201 ? -15.203 1.997 28.631 1.00 83.50 201 GLN A N 1
ATOM 1536 C CA . GLN A 1 201 ? -15.970 2.305 29.840 1.00 83.50 201 GLN A CA 1
ATOM 1537 C C . GLN A 1 201 ? -17.454 2.554 29.546 1.00 83.50 201 GLN A C 1
ATOM 1539 O O . GLN A 1 201 ? -18.308 1.968 30.202 1.00 83.50 201 GLN A O 1
ATOM 1544 N N . THR A 1 202 ? -17.766 3.405 28.562 1.00 83.81 202 THR A N 1
ATOM 1545 C CA . THR A 1 202 ? -19.152 3.836 28.299 1.00 83.81 202 THR A CA 1
ATOM 1546 C C . THR A 1 202 ? -19.841 3.054 27.184 1.00 83.81 202 THR A C 1
ATOM 1548 O O . THR A 1 202 ? -21.043 3.213 27.000 1.00 83.81 202 THR A O 1
ATOM 1551 N N . GLN A 1 203 ? -19.110 2.211 26.439 1.00 84.62 203 GLN A N 1
ATOM 1552 C CA . GLN A 1 203 ? -19.598 1.536 25.224 1.00 84.62 203 GLN A CA 1
ATOM 1553 C C . GLN A 1 203 ? -20.148 2.518 24.173 1.00 84.62 203 GLN A C 1
ATOM 1555 O O . GLN A 1 203 ? -20.904 2.136 23.280 1.00 84.62 203 GLN A O 1
ATOM 1560 N N . GLN A 1 204 ? -19.758 3.790 24.263 1.00 86.38 204 GLN A N 1
ATOM 1561 C CA . GLN A 1 204 ? -20.203 4.826 23.352 1.00 86.38 204 GLN A CA 1
ATOM 1562 C C . GLN A 1 204 ? -19.470 4.672 22.022 1.00 86.38 204 GLN A C 1
ATOM 1564 O O . GLN A 1 204 ? -18.244 4.532 21.978 1.00 86.38 204 GLN A O 1
ATOM 1569 N N . ASN A 1 205 ? -20.231 4.710 20.928 1.00 88.44 205 ASN A N 1
ATOM 1570 C CA . ASN A 1 205 ? -19.668 4.658 19.588 1.00 88.44 205 ASN A CA 1
ATOM 1571 C C . ASN A 1 205 ? -18.766 5.877 19.351 1.00 88.44 205 ASN A C 1
ATOM 1573 O O . ASN A 1 205 ? -19.204 7.017 19.483 1.00 88.44 205 ASN A O 1
ATOM 1577 N N . SER A 1 206 ? -17.502 5.606 19.038 1.00 87.94 206 SER A N 1
ATOM 1578 C CA . SER A 1 206 ? -16.478 6.603 18.723 1.00 87.94 206 SER A CA 1
ATOM 1579 C C . SER A 1 206 ? -16.307 6.780 17.214 1.00 87.94 206 SER A C 1
ATOM 1581 O O . SER A 1 206 ? -15.800 7.806 16.783 1.00 87.94 206 SER A O 1
ATOM 1583 N N . GLY A 1 207 ? -16.748 5.813 16.410 1.00 90.94 207 GLY A N 1
ATOM 1584 C CA . GLY A 1 207 ? -16.719 5.879 14.956 1.00 90.94 207 GLY A CA 1
ATOM 1585 C C . GLY A 1 207 ? -16.869 4.503 14.314 1.00 90.94 207 GLY A C 1
ATOM 1586 O O . GLY A 1 207 ? -16.685 3.460 14.953 1.00 90.94 207 GLY A O 1
ATOM 1587 N N . SER A 1 208 ? -17.215 4.494 13.031 1.00 93.81 208 SER A N 1
ATOM 1588 C CA . SER A 1 208 ? -17.394 3.264 12.266 1.00 93.81 208 SER A CA 1
ATOM 1589 C C . SER A 1 208 ? -16.989 3.427 10.810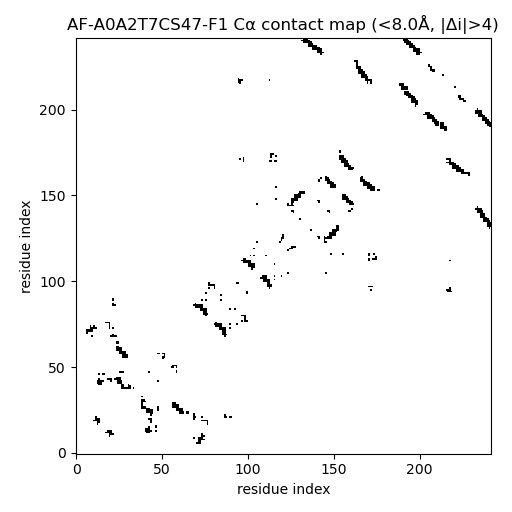 1.00 93.81 208 SER A C 1
ATOM 1591 O O . SER A 1 208 ? -17.155 4.493 10.227 1.00 93.81 208 SER A O 1
ATOM 1593 N N . TYR A 1 209 ? -16.543 2.324 10.225 1.00 95.69 209 TYR A N 1
ATOM 1594 C CA . TYR A 1 209 ? -16.229 2.172 8.813 1.00 95.69 209 TYR A CA 1
ATOM 1595 C C . TYR A 1 209 ? -17.007 0.981 8.254 1.00 95.69 209 TYR A C 1
ATOM 1597 O O . TYR A 1 209 ? -17.150 -0.024 8.948 1.00 95.69 209 TYR A O 1
ATOM 1605 N N . ALA A 1 210 ? -17.490 1.076 7.020 1.00 91.75 210 ALA A N 1
ATOM 1606 C CA . ALA A 1 210 ? -18.165 -0.029 6.329 1.00 91.75 210 ALA A CA 1
ATOM 1607 C C . ALA A 1 210 ? -17.986 0.025 4.804 1.00 91.75 210 ALA A C 1
ATOM 1609 O O . ALA A 1 210 ? -17.996 -1.017 4.157 1.00 91.75 210 ALA A O 1
ATOM 1610 N N . ASP A 1 211 ? -17.802 1.225 4.247 1.00 86.88 211 ASP A N 1
ATOM 1611 C CA . ASP A 1 211 ? -17.572 1.461 2.824 1.00 86.88 211 ASP A CA 1
ATOM 1612 C C . ASP A 1 211 ? -16.688 2.708 2.626 1.00 86.88 211 ASP A C 1
ATOM 1614 O O . ASP A 1 211 ? -16.705 3.601 3.483 1.00 86.88 211 ASP A O 1
ATOM 1618 N N . PRO A 1 212 ? -15.943 2.815 1.508 1.00 90.38 212 PRO A N 1
ATOM 1619 C CA . PRO A 1 212 ? -15.867 1.856 0.393 1.00 90.38 212 PRO A CA 1
ATOM 1620 C C . PRO A 1 212 ? -15.088 0.566 0.741 1.00 90.38 212 PRO A C 1
ATOM 1622 O O . PRO A 1 212 ? -14.431 0.509 1.773 1.00 90.38 212 PRO A O 1
ATOM 1625 N N . PRO A 1 213 ? -15.075 -0.482 -0.103 1.00 90.88 213 PRO A N 1
ATOM 1626 C CA . PRO A 1 213 ? -14.191 -1.626 0.107 1.00 90.88 213 PRO A CA 1
ATOM 1627 C C . PRO A 1 213 ? -12.724 -1.206 -0.052 1.00 90.88 213 PRO A C 1
ATOM 1629 O O . PRO A 1 213 ? -12.390 -0.415 -0.937 1.00 90.88 213 PRO A O 1
ATOM 1632 N N . LEU A 1 214 ? -11.830 -1.774 0.759 1.00 91.62 214 LEU A N 1
ATOM 1633 C CA . LEU A 1 214 ? -10.410 -1.417 0.726 1.00 91.62 214 LEU A CA 1
ATOM 1634 C C . LEU A 1 214 ? -9.631 -2.313 -0.241 1.00 91.62 214 LEU A C 1
ATOM 1636 O O . LEU A 1 214 ? -9.782 -3.531 -0.185 1.00 91.62 214 LEU A O 1
ATOM 1640 N N . PRO A 1 215 ? -8.767 -1.772 -1.110 1.00 88.81 215 PRO A N 1
ATOM 1641 C CA . PRO A 1 215 ? -7.962 -2.600 -2.001 1.00 88.81 215 PRO A CA 1
ATOM 1642 C C . PRO A 1 215 ? -6.974 -3.475 -1.214 1.00 88.81 215 PRO A C 1
ATOM 1644 O O . PRO A 1 215 ? -6.384 -3.024 -0.230 1.00 88.81 215 PRO A O 1
ATOM 1647 N N . ARG A 1 216 ? -6.733 -4.711 -1.674 1.00 88.69 216 ARG A N 1
ATOM 1648 C CA . ARG A 1 216 ? -5.649 -5.576 -1.164 1.00 88.69 216 ARG A CA 1
ATOM 1649 C C . ARG A 1 216 ? -4.288 -5.093 -1.666 1.00 88.69 216 ARG A C 1
ATOM 1651 O O . ARG A 1 216 ? -3.667 -5.697 -2.536 1.00 88.69 216 ARG A O 1
ATOM 1658 N N . ILE A 1 217 ? -3.843 -3.966 -1.127 1.00 86.06 217 ILE A N 1
ATOM 1659 C CA . ILE A 1 217 ? -2.521 -3.383 -1.363 1.00 86.06 217 ILE A CA 1
ATOM 1660 C C . ILE A 1 217 ? -1.862 -3.069 -0.023 1.00 86.06 217 ILE A C 1
ATOM 1662 O O . ILE A 1 217 ? -2.536 -2.718 0.944 1.00 86.06 217 ILE A O 1
ATOM 1666 N N . MET A 1 218 ? -0.536 -3.177 0.038 1.00 84.88 218 MET A N 1
ATOM 1667 C CA . MET A 1 218 ? 0.238 -2.882 1.246 1.00 84.88 218 MET A CA 1
ATOM 1668 C C . MET A 1 218 ? 0.399 -1.366 1.397 1.00 84.88 218 MET A C 1
ATOM 1670 O O . MET A 1 218 ? 1.452 -0.798 1.093 1.00 84.88 218 MET A O 1
ATOM 1674 N N . ASN A 1 219 ? -0.686 -0.693 1.777 1.00 85.31 219 ASN A N 1
ATOM 1675 C CA . ASN A 1 219 ? -0.721 0.735 2.057 1.00 85.31 219 ASN A CA 1
ATOM 1676 C C . ASN A 1 219 ? -1.537 1.017 3.321 1.00 85.31 219 ASN A C 1
ATOM 1678 O O . ASN A 1 219 ? -2.440 0.258 3.672 1.00 85.31 219 ASN A O 1
ATOM 1682 N N . ILE A 1 220 ? -1.216 2.123 3.985 1.00 90.62 220 ILE A N 1
ATOM 1683 C CA . ILE A 1 220 ? 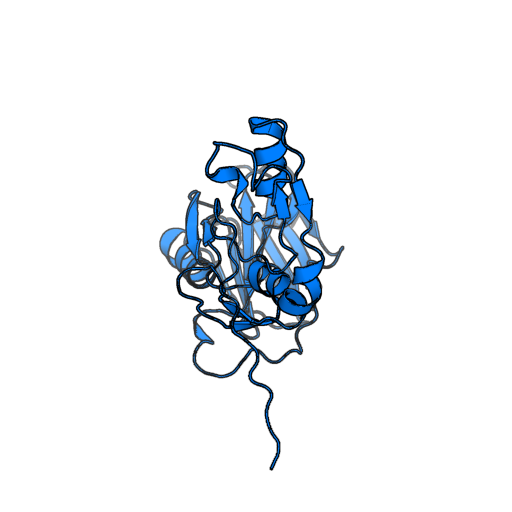-1.971 2.600 5.139 1.00 90.62 220 ILE A CA 1
ATOM 1684 C C . ILE A 1 220 ? -3.251 3.261 4.627 1.00 90.62 220 ILE A C 1
ATOM 1686 O O . ILE A 1 220 ? -3.200 4.165 3.791 1.00 90.62 220 ILE A O 1
ATOM 1690 N N . ALA A 1 221 ? -4.390 2.816 5.143 1.00 93.06 221 ALA A N 1
ATOM 1691 C CA . ALA A 1 221 ? -5.685 3.438 4.936 1.00 93.06 221 ALA A CA 1
ATOM 1692 C C . ALA A 1 221 ? -6.119 4.145 6.221 1.00 93.06 221 ALA A C 1
ATOM 1694 O O . ALA A 1 221 ? -6.111 3.557 7.303 1.00 93.06 221 ALA A O 1
ATOM 1695 N N . HIS A 1 222 ? -6.510 5.408 6.098 1.00 94.69 222 HIS A N 1
ATOM 1696 C CA . HIS A 1 222 ? -7.270 6.096 7.137 1.00 94.69 222 HIS A CA 1
ATOM 1697 C C . HIS A 1 222 ? -8.714 5.591 7.092 1.00 94.69 222 HIS A C 1
ATOM 1699 O O . HIS A 1 222 ? -9.290 5.506 6.007 1.00 94.69 222 HIS A O 1
ATOM 1705 N N . LEU A 1 223 ? -9.266 5.195 8.241 1.00 95.38 223 LEU A N 1
ATOM 1706 C CA . LEU A 1 223 ? -10.648 4.723 8.319 1.00 95.38 223 LEU A CA 1
ATOM 1707 C C . LEU A 1 223 ? -11.597 5.852 8.717 1.00 95.38 223 LEU A C 1
ATOM 1709 O O . LEU A 1 223 ? -12.582 6.092 8.025 1.00 95.38 223 LEU A O 1
ATOM 1713 N N . PHE A 1 224 ? -11.327 6.505 9.848 1.00 94.25 224 PHE A N 1
ATOM 1714 C CA . PHE A 1 224 ? -12.097 7.642 10.349 1.00 94.25 224 PHE A CA 1
ATOM 1715 C C . PHE A 1 224 ? -11.367 8.339 11.499 1.00 94.25 224 PHE A C 1
ATOM 1717 O O . PHE A 1 224 ? -10.511 7.750 12.170 1.00 94.25 224 PHE A O 1
ATOM 1724 N N . ASP A 1 225 ? -11.777 9.579 11.749 1.00 92.19 225 ASP A N 1
ATOM 1725 C CA . ASP A 1 225 ? -11.424 10.343 12.940 1.00 92.19 225 ASP A CA 1
ATOM 1726 C C . ASP A 1 225 ? -12.496 10.183 14.021 1.00 92.19 225 ASP A C 1
ATOM 1728 O O . ASP A 1 225 ? -13.669 9.939 13.731 1.00 92.19 225 ASP A O 1
ATOM 1732 N N . PHE A 1 226 ? -12.098 10.324 15.279 1.00 87.81 226 PHE A N 1
ATOM 1733 C CA . PHE A 1 226 ? -12.970 10.231 16.439 1.00 87.81 226 PHE A CA 1
ATOM 1734 C C . PHE A 1 226 ? -12.618 11.289 17.494 1.00 87.81 226 PHE A C 1
ATOM 1736 O O . PHE A 1 226 ? -11.545 11.887 17.484 1.00 87.81 226 PHE A O 1
ATOM 1743 N N . GLY A 1 227 ? -13.563 11.572 18.394 1.00 73.62 227 GLY A N 1
ATOM 1744 C CA . GLY A 1 227 ? -13.432 12.639 19.393 1.00 73.62 227 GLY A CA 1
ATOM 1745 C C . GLY A 1 227 ? -12.307 12.426 20.418 1.00 73.62 227 GLY A C 1
ATOM 1746 O O . GLY A 1 227 ? -11.787 11.324 20.569 1.00 73.62 227 GLY A O 1
ATOM 1747 N N . HIS A 1 228 ? -11.964 13.512 21.128 1.00 64.25 228 HIS A N 1
ATOM 1748 C CA . HIS A 1 228 ? -10.824 13.658 22.048 1.00 64.25 228 HIS A CA 1
ATOM 1749 C C . HIS A 1 228 ? -10.344 12.368 22.736 1.00 64.25 228 HIS A C 1
ATOM 1751 O O . HIS A 1 228 ? -11.039 11.768 23.557 1.00 64.25 228 HIS A O 1
ATOM 1757 N N . LEU A 1 229 ? -9.083 12.023 22.472 1.00 63.00 229 LEU A N 1
ATOM 1758 C CA . LEU A 1 229 ? -8.299 11.099 23.281 1.00 63.00 229 LEU A CA 1
ATOM 1759 C C . LEU A 1 229 ? -7.908 11.768 24.603 1.00 63.00 229 LEU A C 1
ATOM 1761 O O . LEU A 1 229 ? -7.119 12.711 24.607 1.00 63.00 229 LEU A O 1
ATOM 1765 N N . THR A 1 230 ? -8.406 11.262 25.727 1.00 61.28 230 THR A N 1
ATOM 1766 C CA . THR A 1 230 ? -7.716 11.423 27.010 1.00 61.28 230 THR A CA 1
ATOM 1767 C C . THR A 1 230 ? -6.753 10.248 27.190 1.00 61.28 230 THR A C 1
ATOM 1769 O O . THR A 1 230 ? -6.958 9.175 26.617 1.00 61.28 230 THR A O 1
ATOM 1772 N N . ALA A 1 231 ? -5.702 10.423 27.995 1.00 56.78 231 ALA A N 1
ATOM 1773 C CA . ALA A 1 231 ? -4.742 9.355 28.302 1.00 56.78 231 ALA A CA 1
ATOM 1774 C C . ALA A 1 231 ? -5.392 8.115 28.963 1.00 56.78 231 ALA A C 1
ATOM 1776 O O . ALA A 1 231 ? -4.786 7.048 29.010 1.00 56.78 231 ALA A O 1
ATOM 1777 N N . GLU A 1 232 ? -6.631 8.246 29.444 1.00 60.16 232 GLU A N 1
ATOM 1778 C CA . GLU A 1 232 ? -7.413 7.199 30.108 1.00 60.16 232 GLU A CA 1
ATOM 1779 C C . GLU A 1 232 ? -8.395 6.477 29.170 1.00 60.16 232 GLU A C 1
ATOM 1781 O O . GLU A 1 232 ? -9.034 5.492 29.564 1.00 60.16 232 GLU A O 1
ATOM 1786 N N . ASN A 1 233 ? -8.541 6.941 27.924 1.00 70.31 233 ASN A N 1
ATOM 1787 C CA . ASN A 1 233 ? -9.490 6.351 26.991 1.00 70.31 233 ASN A CA 1
ATOM 1788 C C . ASN A 1 233 ? -9.006 4.970 26.544 1.00 70.31 233 ASN A C 1
ATOM 1790 O O . ASN A 1 233 ? -8.098 4.815 25.722 1.00 70.31 233 ASN A O 1
ATOM 1794 N N . ALA A 1 234 ? -9.661 3.941 27.076 1.00 85.06 234 ALA A N 1
ATOM 1795 C CA . ALA A 1 234 ? -9.529 2.594 26.570 1.00 85.06 234 ALA A CA 1
ATOM 1796 C C . ALA A 1 234 ? -10.524 2.397 25.419 1.00 85.06 234 ALA A C 1
ATOM 1798 O O . ALA A 1 234 ? -11.700 2.713 25.573 1.00 85.06 234 ALA A O 1
ATOM 1799 N N . PHE A 1 235 ? -10.084 1.861 24.281 1.00 89.69 235 PHE A N 1
ATOM 1800 C CA . PHE A 1 235 ? -10.959 1.585 23.139 1.00 89.69 235 PHE A CA 1
ATOM 1801 C C . PHE A 1 235 ? -11.075 0.095 22.876 1.00 89.69 235 PHE A C 1
ATOM 1803 O O . PHE A 1 235 ? -10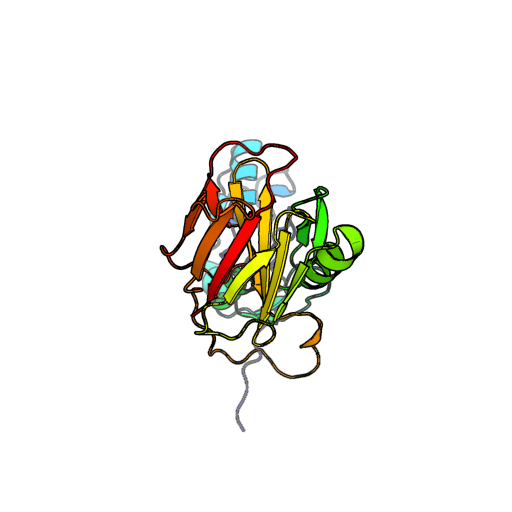.105 -0.667 22.996 1.00 89.69 235 PHE A O 1
ATOM 1810 N N . LYS A 1 236 ? -12.276 -0.292 22.451 1.00 92.69 236 LYS A N 1
ATOM 1811 C CA . LYS A 1 236 ? -12.580 -1.614 21.932 1.00 92.69 236 LYS A CA 1
ATOM 1812 C C . LYS A 1 236 ? -12.956 -1.524 20.461 1.00 92.69 236 LYS A C 1
ATOM 1814 O O . LYS A 1 236 ? -13.768 -0.689 20.074 1.00 92.69 236 LYS A O 1
ATOM 1819 N N . ILE A 1 237 ? -12.384 -2.409 19.660 1.00 94.25 237 ILE A N 1
ATOM 1820 C CA . ILE A 1 237 ? -12.653 -2.535 18.235 1.00 94.25 237 ILE A CA 1
ATOM 1821 C C . ILE A 1 237 ? -13.525 -3.765 17.976 1.00 94.25 237 ILE A C 1
ATOM 1823 O O . ILE A 1 237 ? -13.353 -4.826 18.585 1.00 94.25 237 ILE A O 1
ATOM 1827 N N . SER A 1 238 ? -14.480 -3.607 17.069 1.00 95.06 238 SER A N 1
ATOM 1828 C CA . SER A 1 238 ? -15.219 -4.706 16.459 1.00 95.06 238 SER A CA 1
ATOM 1829 C C . SER A 1 238 ? -14.927 -4.721 14.966 1.00 95.06 238 SER A C 1
ATOM 1831 O O . SER A 1 238 ? -14.921 -3.658 14.352 1.00 95.06 238 SER A O 1
ATOM 1833 N N . VAL A 1 239 ? -14.665 -5.895 14.396 1.00 95.19 239 VAL A N 1
ATOM 1834 C CA . VAL A 1 239 ? -14.203 -6.056 13.012 1.00 95.19 239 VAL A CA 1
ATOM 1835 C C . VAL A 1 239 ? -14.977 -7.180 12.328 1.00 95.19 239 VAL A C 1
ATOM 1837 O O . VAL A 1 239 ? -15.114 -8.272 12.878 1.00 95.19 239 VAL A O 1
ATOM 1840 N N . LEU A 1 240 ? -15.459 -6.926 11.115 1.00 94.31 240 LEU A N 1
ATOM 1841 C CA . LEU A 1 240 ? -15.917 -7.936 10.164 1.00 94.31 240 LEU A CA 1
ATOM 1842 C C . LEU A 1 240 ? -15.084 -7.800 8.892 1.00 94.31 240 LEU A C 1
ATOM 1844 O O . LEU A 1 240 ? -15.020 -6.716 8.314 1.00 94.31 240 LEU A O 1
ATOM 1848 N N . ILE A 1 241 ? -14.499 -8.906 8.442 1.00 91.75 241 ILE A N 1
ATOM 1849 C CA . ILE A 1 241 ? -13.842 -8.996 7.137 1.00 91.75 241 ILE A CA 1
ATOM 1850 C C . ILE A 1 241 ? -14.578 -10.058 6.318 1.00 91.75 241 ILE A C 1
ATOM 1852 O O . ILE A 1 241 ? -14.676 -11.211 6.749 1.00 91.75 241 ILE A O 1
ATOM 1856 N N . GLY A 1 242 ? -15.151 -9.634 5.191 1.00 85.38 242 GLY A N 1
ATOM 1857 C CA . GLY A 1 242 ? -15.941 -10.458 4.267 1.00 85.38 242 GLY A CA 1
ATOM 1858 C C . GLY A 1 242 ? -15.121 -11.190 3.216 1.00 85.38 242 GLY A C 1
ATOM 1859 O O . GLY A 1 242 ? -14.010 -10.725 2.874 1.00 85.38 242 GLY A O 1
#

Sequence (242 aa):
MSGGRGLAKLNLNCALCGVALSNGVFTCCLSHLSFHEECGYMYCSRCARRHEEDFQHASFRARHLNDTIANGTFVCSF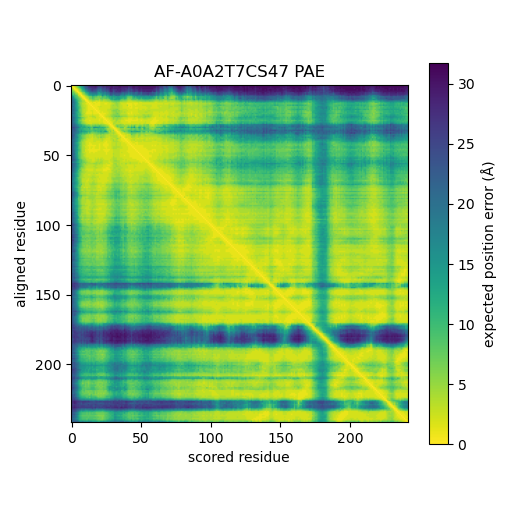EGCGQDISASHYSQHQMMCPYRKLTCPVCGQWSTTIVLSSHLLTQHQFNHYQLQYGTLLKGYNISKTGGCIFRGRGEDFVFFIVGPSLFFLWLGASASASSQAPASSSAPTNIKLMVTLVTAQTQQNSGSYADPPLPRIMNIAHLFDFGHLTAENAFKISVLIG